Protein AF-A0A378SZ17-F1 (afdb_monomer_lite)

pLDDT: mean 74.8, std 14.68, range [32.75, 95.0]

Secondary structure (DSSP, 8-state):
---EEEEE---TTTTT-SPPPSS-GGGEEE-TTS-EEETT-SSGGGS-HHHHHHHHT-SS-GGGSS---TT-----EE---TT-TT-----HHHHHHHHTSS-HHHHHHHHSPPEEEETTEEEEE-HHHHHHHHHHHHHHHHH--S---HHHHHHHHHHHHHHHHHHHHTPPEEEEE-----S---

Structure (mmCIF, N/CA/C/O backbone):
data_AF-A0A378SZ17-F1
#
_entry.id   AF-A0A378SZ17-F1
#
loop_
_atom_site.group_PDB
_atom_site.id
_atom_site.type_symbol
_atom_site.label_atom_id
_atom_site.label_alt_id
_atom_site.label_comp_id
_atom_site.label_asym_id
_atom_site.label_entity_id
_atom_site.label_seq_id
_atom_site.pdbx_PDB_ins_code
_atom_site.Cartn_x
_a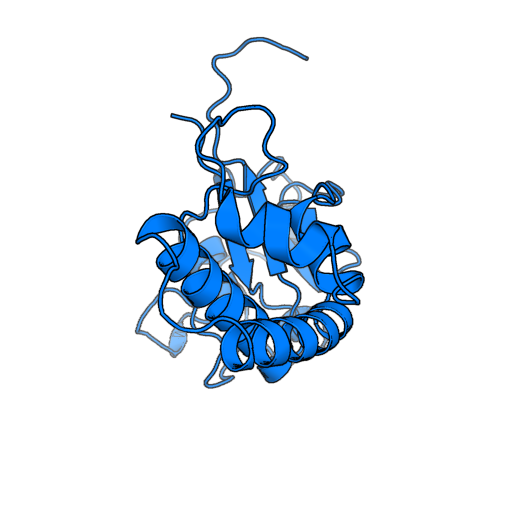tom_site.Cartn_y
_atom_site.Cartn_z
_atom_site.occupancy
_atom_site.B_iso_or_equiv
_atom_site.auth_seq_id
_atom_site.auth_comp_id
_atom_site.auth_asym_id
_atom_site.auth_atom_id
_atom_site.pdbx_PDB_model_num
ATOM 1 N N . MET A 1 1 ? 9.775 18.894 4.883 1.00 35.97 1 MET A N 1
ATOM 2 C CA . MET A 1 1 ? 8.877 18.149 5.789 1.00 35.97 1 MET A CA 1
ATOM 3 C C . MET A 1 1 ? 9.045 16.691 5.442 1.00 35.97 1 MET A C 1
ATOM 5 O O . MET A 1 1 ? 9.193 16.397 4.265 1.00 35.97 1 MET A O 1
ATOM 9 N N . SER A 1 2 ? 9.128 15.817 6.436 1.00 46.28 2 SER A N 1
ATOM 10 C CA . SER A 1 2 ? 9.291 14.396 6.169 1.00 46.28 2 SER A CA 1
ATOM 11 C C . SER A 1 2 ? 7.938 13.737 5.995 1.00 46.28 2 SER A C 1
ATOM 13 O O . SER A 1 2 ? 7.130 13.745 6.922 1.00 46.28 2 SER A O 1
ATOM 15 N N . GLU A 1 3 ? 7.689 13.208 4.806 1.00 58.09 3 GLU A N 1
ATOM 16 C CA . GLU A 1 3 ? 6.395 12.647 4.429 1.00 58.09 3 GLU A CA 1
ATOM 17 C C . GLU A 1 3 ? 6.536 11.137 4.269 1.00 58.09 3 GLU A C 1
ATOM 19 O O . GLU A 1 3 ? 7.526 10.652 3.725 1.00 58.09 3 GLU A O 1
ATOM 24 N N . TRP A 1 4 ? 5.582 10.392 4.820 1.00 60.44 4 TRP A N 1
ATOM 25 C CA . TRP A 1 4 ? 5.459 8.967 4.561 1.00 60.44 4 TRP A CA 1
ATOM 26 C C . TRP A 1 4 ? 4.375 8.772 3.507 1.00 60.44 4 TRP A C 1
ATOM 28 O O . TRP A 1 4 ? 3.265 9.281 3.657 1.00 60.44 4 TRP A O 1
ATOM 38 N N . GLU A 1 5 ? 4.711 8.052 2.446 1.00 71.81 5 GLU A N 1
ATOM 39 C CA . GLU A 1 5 ? 3.794 7.703 1.366 1.00 71.81 5 GLU A CA 1
ATOM 40 C C . GLU A 1 5 ? 3.545 6.202 1.399 1.00 71.81 5 GLU A C 1
ATOM 42 O O . GLU A 1 5 ? 4.486 5.402 1.350 1.00 71.81 5 GLU A O 1
ATOM 47 N N . ALA A 1 6 ? 2.271 5.821 1.469 1.00 79.25 6 ALA A N 1
ATOM 48 C CA . ALA A 1 6 ? 1.847 4.435 1.379 1.00 79.25 6 ALA A CA 1
ATOM 49 C C . ALA A 1 6 ? 1.092 4.218 0.068 1.00 79.25 6 ALA A C 1
ATOM 51 O O . ALA A 1 6 ? 0.109 4.898 -0.205 1.00 79.25 6 ALA A O 1
ATOM 52 N N . PHE A 1 7 ? 1.528 3.245 -0.730 1.00 80.38 7 PHE A N 1
ATOM 53 C CA . PHE A 1 7 ? 0.963 2.992 -2.053 1.00 80.38 7 PHE A CA 1
ATOM 54 C C . PHE A 1 7 ? 0.998 1.512 -2.431 1.00 80.38 7 PHE A C 1
ATOM 56 O O . PHE A 1 7 ? 1.798 0.730 -1.923 1.00 80.38 7 PHE A O 1
ATOM 63 N N . VAL A 1 8 ? 0.142 1.103 -3.369 1.00 82.38 8 VAL A N 1
ATOM 64 C CA . VAL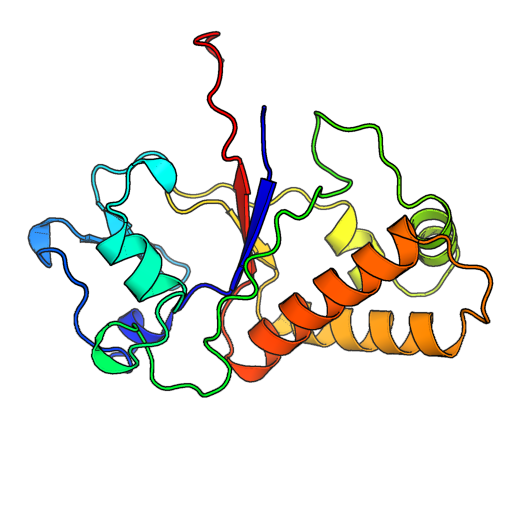 A 1 8 ? 0.157 -0.256 -3.935 1.00 82.38 8 VAL A CA 1
ATOM 65 C C . VAL A 1 8 ? 1.091 -0.292 -5.142 1.00 82.38 8 VAL A C 1
ATOM 67 O O . VAL A 1 8 ? 0.917 0.476 -6.085 1.00 82.38 8 VAL A O 1
ATOM 70 N N . CYS A 1 9 ? 2.076 -1.194 -5.138 1.00 79.94 9 CYS A N 1
ATOM 71 C CA . CYS A 1 9 ? 3.098 -1.251 -6.187 1.00 79.94 9 CYS A CA 1
ATOM 72 C C . CYS A 1 9 ? 2.927 -2.458 -7.116 1.00 79.94 9 CYS A C 1
ATOM 74 O O . CYS A 1 9 ? 2.792 -3.591 -6.657 1.00 79.94 9 CYS A O 1
ATOM 76 N N . CYS A 1 10 ? 2.992 -2.245 -8.433 1.00 78.44 10 CYS A N 1
ATOM 77 C CA . CYS A 1 10 ? 2.910 -3.335 -9.402 1.00 78.44 10 CYS A CA 1
ATOM 78 C C . CYS A 1 10 ? 4.040 -4.363 -9.256 1.00 78.44 10 CYS A C 1
ATOM 80 O O . CYS A 1 10 ? 5.215 -4.023 -9.390 1.00 78.44 10 CYS A O 1
ATOM 82 N N . THR A 1 11 ? 3.676 -5.642 -9.145 1.00 80.06 11 THR A N 1
ATOM 83 C CA . THR A 1 11 ? 4.624 -6.773 -9.204 1.00 80.06 11 THR A CA 1
ATOM 84 C C . THR A 1 11 ? 4.475 -7.632 -10.465 1.00 80.06 11 THR A C 1
ATOM 86 O O . THR A 1 11 ? 5.266 -8.542 -10.713 1.00 80.06 11 THR A O 1
ATOM 89 N N . CYS A 1 12 ? 3.507 -7.313 -11.333 1.00 79.56 12 CYS A N 1
ATOM 90 C CA . CYS A 1 12 ? 3.160 -8.107 -12.516 1.00 79.56 12 CYS A CA 1
ATOM 91 C C . CYS A 1 12 ? 4.279 -8.203 -13.573 1.00 79.56 12 CYS A C 1
ATOM 93 O O . CYS A 1 12 ? 4.231 -9.095 -14.421 1.00 79.56 12 CYS A O 1
ATOM 95 N N . TYR A 1 13 ? 5.279 -7.313 -13.548 1.00 82.56 13 TYR A N 1
ATOM 96 C CA . TYR A 1 13 ? 6.406 -7.353 -14.489 1.00 82.56 13 TYR A CA 1
ATOM 97 C C . TYR A 1 13 ? 7.291 -8.580 -14.292 1.00 82.56 13 TYR A C 1
ATOM 99 O O . TYR A 1 13 ? 7.692 -9.196 -15.278 1.00 82.56 13 TYR A O 1
ATOM 107 N N . ARG A 1 14 ? 7.508 -8.997 -13.037 1.00 82.06 14 ARG A N 1
ATOM 108 C CA . ARG A 1 14 ? 8.208 -10.249 -12.711 1.00 82.06 14 ARG A CA 1
ATOM 109 C C . ARG A 1 14 ? 7.575 -11.447 -13.421 1.00 82.06 14 ARG A C 1
ATOM 111 O O . ARG A 1 14 ? 8.283 -12.326 -13.898 1.00 82.06 14 ARG A O 1
ATOM 118 N N . ASP A 1 15 ? 6.250 -11.441 -13.520 1.00 80.25 15 ASP A N 1
ATOM 119 C CA . ASP A 1 15 ? 5.466 -12.552 -14.053 1.00 80.25 15 ASP A CA 1
ATOM 120 C C . ASP A 1 15 ? 5.160 -12.390 -15.559 1.00 80.25 15 ASP A C 1
ATOM 122 O O . ASP A 1 15 ? 4.360 -13.144 -16.114 1.00 80.25 15 ASP A O 1
ATOM 126 N N . GLY A 1 16 ? 5.760 -11.394 -16.231 1.00 79.75 16 GLY A N 1
ATOM 127 C CA . GLY A 1 16 ? 5.559 -11.124 -17.661 1.00 79.75 16 GLY A CA 1
ATOM 128 C C . GLY A 1 16 ? 4.164 -10.595 -18.019 1.00 79.75 16 GLY A C 1
ATOM 129 O O . GLY A 1 16 ? 3.749 -10.674 -19.172 1.00 79.75 16 GLY A O 1
ATOM 130 N N . ARG A 1 17 ? 3.422 -10.075 -17.034 1.00 78.25 17 ARG A N 1
ATOM 131 C CA . ARG A 1 17 ? 2.034 -9.589 -17.174 1.00 78.25 17 ARG A CA 1
ATOM 132 C C . ARG A 1 17 ? 1.923 -8.064 -17.196 1.00 78.25 17 ARG A C 1
ATOM 134 O O . ARG A 1 17 ? 0.820 -7.524 -17.123 1.00 78.25 17 ARG A O 1
ATOM 141 N N . ALA A 1 18 ? 3.059 -7.377 -17.245 1.00 80.50 18 ALA A N 1
ATOM 142 C CA . ALA A 1 18 ? 3.141 -5.928 -17.308 1.00 80.50 18 ALA A CA 1
ATOM 143 C C . ALA A 1 18 ? 3.691 -5.452 -18.658 1.00 80.50 18 ALA A C 1
ATOM 145 O O . ALA A 1 18 ? 4.374 -6.196 -19.364 1.00 80.50 18 ALA A O 1
ATOM 146 N N . THR A 1 19 ? 3.420 -4.195 -18.995 1.00 83.00 19 THR A N 1
ATOM 147 C CA . THR A 1 19 ? 4.084 -3.484 -20.090 1.00 83.00 19 THR A CA 1
ATOM 148 C C . THR A 1 19 ? 5.575 -3.302 -19.788 1.00 83.00 19 THR A C 1
ATOM 150 O O . THR A 1 19 ? 6.044 -3.541 -18.674 1.00 83.00 19 THR A O 1
ATOM 153 N N . LYS A 1 20 ? 6.355 -2.891 -20.789 1.00 87.19 20 LYS A N 1
ATOM 154 C CA . LYS A 1 20 ? 7.783 -2.626 -20.596 1.00 87.19 20 LYS A CA 1
ATOM 155 C C . LYS A 1 20 ? 7.980 -1.332 -19.777 1.00 87.19 20 LYS A C 1
ATOM 157 O O . LYS A 1 20 ? 7.341 -0.337 -20.112 1.00 87.19 20 LYS A O 1
ATOM 162 N N . PRO A 1 21 ? 8.881 -1.312 -18.776 1.00 88.06 21 PRO A N 1
ATOM 163 C CA . PRO A 1 21 ? 9.250 -0.094 -18.061 1.00 88.06 21 PRO A CA 1
ATOM 164 C C . PRO A 1 21 ? 9.857 0.972 -18.992 1.00 88.06 21 PRO A C 1
ATOM 166 O O . PRO A 1 21 ? 10.455 0.619 -20.014 1.00 88.06 21 PRO A O 1
ATOM 169 N N . PRO A 1 22 ? 9.791 2.264 -18.619 1.00 87.75 22 PRO A N 1
ATOM 170 C CA . PRO A 1 22 ? 10.341 3.366 -19.416 1.00 87.75 22 PRO A CA 1
ATOM 171 C C . PRO A 1 22 ? 11.878 3.468 -19.373 1.00 87.75 22 PRO A C 1
ATOM 173 O O . PRO A 1 22 ? 12.458 4.282 -20.086 1.00 87.75 22 PRO A O 1
ATOM 176 N N . CYS A 1 23 ? 12.551 2.642 -18.567 1.00 88.62 23 CYS A N 1
ATOM 177 C CA . CYS A 1 23 ? 14.012 2.598 -18.454 1.00 88.62 23 CYS A CA 1
ATOM 178 C C . CYS A 1 23 ? 14.610 1.375 -19.167 1.00 88.62 23 CYS A C 1
ATOM 180 O O . CYS A 1 23 ? 13.915 0.397 -19.464 1.00 88.62 23 CYS A O 1
ATOM 182 N N . SER A 1 24 ? 15.921 1.404 -19.427 1.00 88.88 24 SER A N 1
ATOM 183 C CA . SER A 1 24 ? 16.602 0.270 -20.056 1.00 88.88 24 SER A CA 1
ATOM 184 C C . SER A 1 24 ? 16.636 -0.944 -19.114 1.00 88.88 24 SER A C 1
ATOM 186 O O . SER A 1 24 ? 16.929 -0.775 -17.929 1.00 88.88 24 SER A O 1
ATOM 188 N N . PRO A 1 25 ? 16.412 -2.184 -19.599 1.00 87.56 25 PRO A N 1
ATOM 189 C CA . PRO A 1 25 ? 16.534 -3.393 -18.778 1.00 87.56 25 PRO A CA 1
ATOM 190 C C . PRO A 1 25 ? 17.873 -3.514 -18.035 1.00 87.56 25 PRO A C 1
ATOM 192 O O . PRO A 1 25 ? 17.909 -4.027 -16.919 1.00 87.56 25 PRO A O 1
ATOM 195 N N . ASP A 1 26 ? 18.963 -2.998 -18.611 1.00 91.19 26 ASP A N 1
ATOM 196 C CA . ASP A 1 26 ? 20.294 -3.038 -17.993 1.00 91.19 26 ASP A CA 1
ATOM 197 C C . ASP A 1 26 ? 20.415 -2.140 -16.753 1.00 91.19 26 ASP A C 1
ATOM 199 O O . ASP A 1 26 ? 21.271 -2.381 -15.899 1.00 91.19 26 ASP A O 1
ATOM 203 N N . GLU A 1 27 ? 19.539 -1.146 -16.617 1.00 89.88 27 GLU A N 1
ATOM 204 C CA . GLU A 1 27 ? 19.490 -0.217 -15.485 1.00 89.88 27 GLU A CA 1
ATOM 205 C C . GLU A 1 27 ? 18.567 -0.708 -14.368 1.00 89.88 27 GLU A C 1
ATOM 207 O O . GLU A 1 27 ? 18.634 -0.196 -13.252 1.00 89.88 27 GLU A O 1
ATOM 212 N N . LEU A 1 28 ? 17.718 -1.698 -14.654 1.00 88.94 28 LEU A N 1
ATOM 213 C CA . LEU A 1 28 ? 16.641 -2.132 -13.774 1.00 88.94 28 LEU A CA 1
ATOM 214 C C . LEU A 1 28 ? 17.011 -3.384 -12.986 1.00 88.94 28 LEU A C 1
ATOM 216 O O . LEU A 1 28 ? 17.695 -4.285 -13.470 1.00 88.94 28 LEU A O 1
ATOM 220 N N . MET A 1 29 ? 16.499 -3.465 -11.768 1.00 87.19 29 MET A N 1
ATOM 221 C CA . MET A 1 29 ? 16.445 -4.696 -10.996 1.00 87.19 29 MET A CA 1
ATOM 222 C C . MET A 1 29 ? 15.019 -4.964 -10.537 1.00 87.19 29 MET A C 1
ATOM 224 O O . MET A 1 29 ? 14.217 -4.045 -10.380 1.00 87.19 29 MET A O 1
ATOM 228 N N . ILE A 1 30 ? 14.728 -6.242 -10.322 1.00 85.00 30 ILE A N 1
ATOM 229 C CA . ILE A 1 30 ? 13.510 -6.702 -9.668 1.00 85.00 30 ILE A CA 1
ATOM 230 C C . ILE A 1 30 ? 13.945 -7.210 -8.300 1.00 85.00 30 ILE A C 1
ATOM 232 O O . ILE A 1 30 ? 14.799 -8.097 -8.223 1.00 85.00 30 ILE A O 1
ATOM 236 N N . ASN A 1 31 ? 13.420 -6.627 -7.226 1.00 77.44 31 ASN A N 1
ATOM 237 C CA . ASN A 1 31 ? 13.704 -7.143 -5.891 1.00 77.44 31 ASN A CA 1
ATOM 238 C C . ASN A 1 31 ? 12.959 -8.472 -5.654 1.00 77.44 31 ASN A C 1
ATOM 240 O O . ASN A 1 31 ? 12.135 -8.895 -6.467 1.00 77.44 31 ASN A O 1
ATOM 244 N N . HIS A 1 32 ? 13.234 -9.159 -4.546 1.00 75.50 32 HIS A N 1
ATOM 245 C CA . HIS A 1 32 ? 12.606 -10.463 -4.293 1.00 75.50 32 HIS A CA 1
ATOM 246 C C . HIS A 1 32 ? 11.069 -10.372 -4.134 1.00 75.50 32 HIS A C 1
ATOM 248 O O . HIS A 1 32 ? 10.361 -11.348 -4.378 1.00 75.50 32 HIS A O 1
ATOM 254 N N . HIS A 1 33 ? 10.551 -9.175 -3.842 1.00 73.62 33 HIS A N 1
ATOM 255 C CA . HIS A 1 33 ? 9.124 -8.855 -3.796 1.00 73.62 33 HIS A CA 1
ATOM 256 C C . HIS A 1 33 ? 8.478 -8.624 -5.172 1.00 73.62 33 HIS A C 1
ATOM 258 O O . HIS A 1 33 ? 7.259 -8.513 -5.270 1.00 73.62 33 HIS A O 1
ATOM 264 N N . GLY A 1 34 ? 9.256 -8.591 -6.257 1.00 79.12 34 GLY A N 1
ATOM 265 C CA . GLY A 1 34 ? 8.748 -8.356 -7.613 1.00 79.12 34 GLY A CA 1
ATOM 266 C C . GLY A 1 34 ? 8.657 -6.880 -8.011 1.00 79.12 34 GLY A C 1
ATOM 267 O O . GLY A 1 34 ? 8.149 -6.580 -9.091 1.00 79.12 34 GLY A O 1
ATOM 268 N N . ILE A 1 35 ? 9.156 -5.967 -7.175 1.00 81.25 35 ILE A N 1
ATOM 269 C CA . ILE A 1 35 ? 9.156 -4.525 -7.435 1.00 81.25 35 ILE A CA 1
ATOM 270 C C . ILE A 1 35 ? 10.317 -4.184 -8.362 1.00 81.25 35 ILE A C 1
ATOM 272 O O . ILE A 1 35 ? 11.467 -4.545 -8.103 1.00 81.25 35 ILE A O 1
ATOM 276 N N . VAL A 1 36 ? 10.013 -3.450 -9.427 1.00 84.06 36 VAL A N 1
ATOM 277 C CA . VAL A 1 36 ? 11.014 -2.915 -10.352 1.00 84.06 36 VAL A CA 1
ATOM 278 C C . VAL A 1 36 ? 11.601 -1.625 -9.775 1.00 84.06 36 VAL A C 1
ATOM 280 O O . VAL A 1 36 ? 10.861 -0.770 -9.308 1.00 84.06 36 VAL A O 1
ATOM 283 N N . THR A 1 37 ? 12.915 -1.439 -9.809 1.00 83.56 37 THR A N 1
ATOM 284 C CA . THR A 1 37 ? 13.593 -0.178 -9.437 1.00 83.56 37 THR A CA 1
ATOM 285 C C . THR A 1 37 ? 14.909 -0.059 -10.202 1.00 83.56 37 THR A C 1
ATOM 287 O O . THR A 1 37 ? 15.333 -1.021 -10.853 1.00 83.56 37 THR A O 1
ATOM 290 N N . LEU A 1 38 ? 15.566 1.102 -10.172 1.00 85.69 38 LEU A N 1
ATOM 291 C CA . LEU A 1 38 ? 16.903 1.225 -10.742 1.00 85.69 38 LEU A CA 1
ATOM 292 C C . LEU A 1 38 ? 17.938 0.529 -9.852 1.00 85.69 38 LEU A C 1
ATOM 294 O O . LEU A 1 38 ? 17.968 0.728 -8.642 1.00 85.69 38 LEU A O 1
ATOM 298 N N . LYS A 1 39 ? 18.889 -0.186 -10.462 1.00 86.44 39 LYS A N 1
ATOM 299 C CA . LYS A 1 39 ? 20.041 -0.802 -9.770 1.00 86.44 39 LYS A CA 1
ATOM 300 C C . LYS A 1 39 ? 20.851 0.196 -8.940 1.00 86.44 39 LYS A C 1
ATOM 302 O O . LYS A 1 39 ? 21.484 -0.181 -7.962 1.00 86.44 39 LYS A O 1
ATOM 307 N N . ARG A 1 40 ? 20.886 1.457 -9.382 1.00 82.38 40 ARG A N 1
ATOM 308 C CA . ARG A 1 40 ? 21.631 2.549 -8.736 1.00 82.38 40 ARG A CA 1
ATOM 309 C C . ARG A 1 40 ? 20.826 3.305 -7.682 1.00 82.38 40 ARG A C 1
ATOM 311 O O . ARG A 1 40 ? 21.406 4.139 -6.993 1.00 82.38 40 ARG A O 1
ATOM 318 N N . SER A 1 41 ? 19.516 3.083 -7.631 1.00 77.50 41 SER A N 1
ATOM 319 C CA . SER A 1 41 ? 18.642 3.800 -6.716 1.00 77.50 41 SER A CA 1
ATOM 320 C C . SER A 1 41 ? 18.944 3.384 -5.282 1.00 77.50 41 SER A C 1
ATOM 322 O O . SER A 1 41 ? 19.223 2.216 -5.010 1.00 77.50 41 SER A O 1
ATOM 324 N N . LYS A 1 42 ? 18.922 4.356 -4.372 1.00 70.31 42 LYS A N 1
ATOM 325 C CA . LYS A 1 42 ? 19.018 4.158 -2.920 1.00 70.31 42 LYS A CA 1
ATOM 326 C C . LYS A 1 42 ? 17.722 4.522 -2.193 1.00 70.31 42 LYS A C 1
ATOM 328 O O . LYS A 1 42 ? 17.569 4.140 -1.040 1.00 70.31 42 LYS A O 1
ATOM 333 N N . ASN A 1 43 ? 16.809 5.231 -2.857 1.00 67.38 43 ASN A N 1
ATOM 334 C CA . ASN A 1 43 ? 15.453 5.535 -2.399 1.00 67.38 43 ASN A CA 1
ATOM 335 C C . ASN A 1 43 ? 14.540 5.798 -3.627 1.00 67.38 43 ASN A C 1
ATOM 337 O O . ASN A 1 43 ? 15.057 6.148 -4.688 1.00 67.38 43 ASN A O 1
ATOM 341 N N . PRO A 1 44 ? 13.204 5.683 -3.532 1.00 62.97 44 PRO A N 1
ATOM 342 C CA . PRO A 1 44 ? 12.280 5.830 -4.654 1.00 62.97 44 PRO A CA 1
ATOM 343 C C . PRO A 1 44 ? 12.306 7.234 -5.244 1.00 62.97 44 PRO A C 1
ATOM 345 O O . PRO A 1 44 ? 12.092 7.366 -6.441 1.00 62.97 44 PRO A O 1
ATOM 348 N N . GLY A 1 45 ? 12.644 8.255 -4.448 1.00 65.50 45 GLY A N 1
ATOM 349 C CA . GLY A 1 45 ? 12.825 9.629 -4.924 1.00 65.50 45 GLY A CA 1
ATOM 350 C C . GLY A 1 45 ? 14.010 9.810 -5.883 1.00 65.50 45 GLY A C 1
ATOM 351 O O . GLY A 1 45 ? 14.128 10.848 -6.525 1.00 65.50 45 GLY A O 1
ATOM 352 N N . GLN A 1 46 ? 14.894 8.814 -6.011 1.00 74.44 46 GLN A N 1
ATOM 353 C CA . GLN A 1 46 ? 15.944 8.779 -7.037 1.00 74.44 46 GLN A CA 1
ATOM 354 C C . GLN A 1 46 ? 15.503 8.084 -8.331 1.00 74.44 46 GLN A C 1
ATOM 356 O O . GLN A 1 46 ? 16.232 8.134 -9.330 1.00 74.44 46 GLN A O 1
ATOM 361 N N . ASP A 1 47 ? 14.357 7.401 -8.322 1.00 77.81 47 ASP A N 1
ATOM 362 C CA . ASP A 1 47 ? 13.803 6.814 -9.532 1.00 77.81 47 ASP A CA 1
ATOM 363 C C . ASP A 1 47 ? 13.129 7.920 -10.370 1.00 77.81 47 ASP A C 1
ATOM 365 O O . ASP A 1 47 ? 12.455 8.781 -9.814 1.00 77.81 47 ASP A O 1
ATOM 369 N N . PRO A 1 48 ? 13.289 7.926 -11.707 1.00 82.50 48 PRO A N 1
ATOM 370 C CA . PRO A 1 48 ? 12.649 8.916 -12.566 1.00 82.50 48 PRO A CA 1
ATOM 371 C C . PRO A 1 48 ? 11.125 8.888 -12.438 1.00 82.50 48 PRO A C 1
ATOM 373 O O . PRO A 1 48 ? 10.543 7.802 -12.377 1.00 82.50 48 PRO A O 1
ATOM 376 N N . ASP A 1 49 ? 10.482 10.053 -12.537 1.00 80.31 49 ASP A N 1
ATOM 377 C CA . ASP A 1 49 ? 9.020 10.196 -12.476 1.00 80.31 49 ASP A CA 1
ATOM 378 C C . ASP A 1 49 ? 8.291 9.240 -13.423 1.00 80.31 49 ASP A C 1
ATOM 380 O O . ASP A 1 49 ? 7.262 8.676 -13.074 1.00 80.31 49 ASP A O 1
ATOM 384 N N . ASP A 1 50 ? 8.811 9.004 -14.629 1.00 82.31 50 ASP A N 1
ATOM 385 C CA . ASP A 1 50 ? 8.194 8.055 -15.560 1.00 82.31 50 ASP A CA 1
ATOM 386 C C . ASP A 1 50 ? 8.237 6.613 -15.029 1.00 82.31 50 ASP A C 1
ATOM 388 O O . ASP A 1 50 ? 7.260 5.878 -15.176 1.00 82.31 50 ASP A O 1
ATOM 392 N N . LEU A 1 51 ? 9.336 6.196 -14.386 1.00 83.12 51 LEU A N 1
ATOM 393 C CA . LEU A 1 51 ? 9.442 4.870 -13.767 1.00 83.12 51 LEU A CA 1
ATOM 394 C C . LEU A 1 51 ? 8.545 4.765 -12.533 1.00 83.12 51 LEU A C 1
ATOM 396 O O . LEU A 1 51 ? 7.922 3.723 -12.331 1.00 83.12 51 LEU A O 1
ATOM 400 N N . TRP A 1 52 ? 8.466 5.824 -11.724 1.00 79.25 52 TRP A N 1
ATOM 401 C CA . TRP A 1 52 ? 7.486 5.933 -10.647 1.00 79.25 52 TRP A CA 1
ATOM 402 C C . TRP A 1 52 ? 6.073 5.741 -11.201 1.00 79.25 52 TRP A C 1
ATOM 404 O O . TRP A 1 52 ? 5.468 4.702 -10.945 1.00 79.25 52 TRP A O 1
ATOM 414 N N . ASN A 1 53 ? 5.621 6.646 -12.069 1.00 78.88 53 ASN A N 1
ATOM 415 C CA . ASN A 1 53 ? 4.293 6.653 -12.682 1.00 78.88 53 ASN A CA 1
ATOM 416 C C . ASN A 1 53 ? 3.930 5.319 -13.341 1.00 78.88 53 ASN A C 1
ATOM 418 O O . ASN A 1 53 ? 2.794 4.858 -13.222 1.00 78.88 53 ASN A O 1
ATOM 422 N N . TRP A 1 54 ? 4.892 4.666 -14.000 1.00 82.00 54 TRP A N 1
ATOM 423 C CA . TRP A 1 54 ? 4.704 3.335 -14.568 1.00 82.00 54 TRP A CA 1
ATOM 424 C C . TRP A 1 54 ? 4.406 2.283 -13.485 1.00 82.00 54 TRP A C 1
ATOM 426 O O . TRP A 1 54 ? 3.458 1.512 -13.642 1.00 82.00 54 TRP A O 1
ATOM 436 N N . ARG A 1 55 ? 5.153 2.261 -12.368 1.00 79.69 55 ARG A N 1
ATOM 437 C CA . ARG A 1 55 ? 4.959 1.301 -11.258 1.00 79.69 55 ARG A CA 1
ATOM 438 C C . ARG A 1 55 ? 3.652 1.502 -10.511 1.00 79.69 55 ARG A C 1
ATOM 440 O O . ARG A 1 55 ? 3.008 0.508 -10.170 1.00 79.69 55 ARG A O 1
ATOM 447 N N . VAL A 1 56 ? 3.316 2.758 -10.225 1.00 72.31 56 VAL A N 1
ATOM 448 C CA . VAL A 1 56 ? 2.176 3.111 -9.374 1.00 72.31 56 VAL A CA 1
ATOM 449 C C . VAL A 1 56 ? 0.877 3.292 -10.159 1.00 72.31 56 VAL A C 1
ATOM 451 O O . VAL A 1 56 ? -0.198 3.071 -9.618 1.00 72.31 56 VAL A O 1
ATOM 454 N N . GLY A 1 57 ? 0.947 3.584 -11.460 1.00 69.94 57 GLY A N 1
ATOM 455 C CA . GLY A 1 57 ? -0.240 3.758 -12.299 1.00 69.94 57 GLY A CA 1
ATOM 456 C C . GLY A 1 57 ? -0.909 5.130 -12.160 1.00 69.94 57 GLY A C 1
ATOM 457 O O . GLY A 1 57 ? -2.109 5.233 -12.401 1.00 69.94 57 GLY A O 1
ATOM 458 N N . ASP A 1 58 ? -0.137 6.159 -11.795 1.00 63.59 58 ASP A N 1
ATOM 459 C CA . ASP A 1 58 ? -0.600 7.522 -11.466 1.00 63.59 58 ASP A CA 1
ATOM 460 C C . ASP A 1 58 ? -1.081 8.352 -12.676 1.00 63.59 58 ASP A C 1
ATOM 462 O O . ASP A 1 58 ? -1.765 9.360 -12.548 1.00 63.59 58 ASP A O 1
ATOM 466 N N . ARG A 1 59 ? -0.782 7.929 -13.910 1.00 56.88 59 ARG A N 1
ATOM 467 C CA . ARG A 1 59 ? -1.253 8.649 -15.107 1.00 56.88 59 ARG A CA 1
ATOM 468 C C . ARG A 1 59 ? -2.612 8.140 -15.561 1.00 56.88 59 ARG A C 1
ATOM 470 O O . ARG A 1 59 ? -2.780 6.937 -15.745 1.00 56.88 59 ARG A O 1
ATOM 477 N N . ASP A 1 60 ? -3.553 9.040 -15.855 1.00 55.88 60 ASP A N 1
ATOM 478 C CA . ASP A 1 60 ? -4.822 8.729 -16.549 1.00 55.88 60 ASP A CA 1
ATOM 479 C C . ASP A 1 60 ? -4.612 8.029 -17.905 1.00 55.88 60 ASP A C 1
ATOM 481 O O . ASP A 1 60 ? -5.501 7.345 -18.413 1.00 55.88 60 ASP A O 1
ATOM 485 N N . ASP A 1 61 ? -3.410 8.141 -18.472 1.00 58.16 61 ASP A N 1
ATOM 486 C CA . ASP A 1 61 ? -2.998 7.391 -19.649 1.00 58.16 61 ASP A CA 1
ATOM 487 C C . ASP A 1 61 ? -2.667 5.925 -19.309 1.00 58.16 61 ASP A C 1
ATOM 489 O O . ASP A 1 61 ? -1.594 5.591 -18.794 1.00 58.16 61 ASP A O 1
ATOM 493 N N . LEU A 1 62 ? -3.594 5.028 -19.655 1.00 54.31 62 LEU A N 1
ATOM 494 C CA . LEU A 1 62 ? -3.434 3.575 -19.543 1.00 54.31 62 LEU A CA 1
ATOM 495 C C . LEU A 1 62 ? -2.219 3.037 -20.324 1.00 54.31 62 LEU A C 1
ATOM 497 O O . LEU A 1 62 ? -1.710 1.974 -19.965 1.00 54.31 62 LEU A O 1
ATOM 501 N N . ALA A 1 63 ? -1.735 3.739 -21.359 1.00 54.84 63 ALA A N 1
ATOM 502 C CA . ALA A 1 63 ? -0.599 3.292 -22.168 1.00 54.84 63 ALA A CA 1
ATOM 503 C C . ALA A 1 63 ? 0.743 3.363 -21.416 1.00 54.84 63 ALA A C 1
ATOM 505 O O . ALA A 1 63 ? 1.679 2.644 -21.768 1.00 54.84 63 A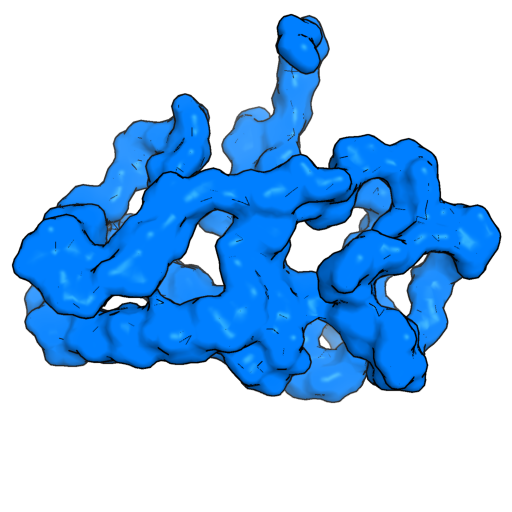LA A O 1
ATOM 506 N N . GLY A 1 64 ? 0.832 4.190 -20.368 1.00 62.25 64 GLY A N 1
ATOM 507 C CA . GLY A 1 64 ? 2.040 4.378 -19.560 1.00 62.25 64 GLY A CA 1
ATOM 508 C C . GLY A 1 64 ? 2.121 3.519 -18.295 1.00 62.25 64 GLY A C 1
ATOM 509 O O . GLY A 1 64 ? 3.125 3.592 -17.589 1.00 62.25 64 GLY A O 1
ATOM 510 N N . ARG A 1 65 ? 1.093 2.721 -17.973 1.00 71.38 65 ARG A N 1
ATOM 511 C CA . ARG A 1 65 ? 1.025 1.956 -16.713 1.00 71.38 65 ARG A CA 1
ATOM 512 C C . ARG A 1 65 ? 1.670 0.582 -16.841 1.00 71.38 65 ARG A C 1
ATOM 514 O O . ARG A 1 65 ? 1.588 -0.058 -17.890 1.00 71.38 65 ARG A O 1
ATOM 521 N N . ALA A 1 66 ? 2.223 0.076 -15.739 1.00 71.75 66 ALA A N 1
ATOM 522 C CA . ALA A 1 66 ? 2.767 -1.274 -15.682 1.00 71.75 66 ALA A CA 1
ATOM 523 C C . ALA A 1 66 ? 1.711 -2.330 -16.000 1.00 71.75 66 ALA A C 1
ATOM 525 O O . ALA A 1 66 ? 1.993 -3.256 -16.746 1.00 71.75 66 ALA A O 1
ATOM 526 N N . CYS A 1 67 ? 0.488 -2.221 -15.485 1.00 73.38 67 CYS A N 1
ATOM 527 C CA . CYS A 1 67 ? -0.520 -3.256 -15.689 1.00 73.38 67 CYS A CA 1
ATOM 528 C C . CYS A 1 67 ? -1.908 -2.675 -15.968 1.00 73.38 67 CYS A C 1
ATOM 530 O O . CYS A 1 67 ? -2.260 -1.614 -15.462 1.00 73.38 67 CYS A O 1
ATOM 532 N N . ALA A 1 68 ? -2.706 -3.420 -16.737 1.00 66.31 68 ALA A N 1
ATOM 533 C CA . ALA A 1 68 ? -4.077 -3.083 -17.111 1.00 66.31 68 ALA A CA 1
ATOM 534 C C . ALA A 1 68 ? -5.125 -3.459 -16.045 1.00 66.31 68 ALA A C 1
ATOM 536 O O . ALA A 1 68 ? -6.322 -3.409 -16.330 1.00 66.31 68 ALA A O 1
ATOM 537 N N . HIS A 1 69 ? -4.720 -3.880 -14.837 1.00 67.19 69 HIS A N 1
ATOM 538 C CA . HIS A 1 69 ? -5.695 -4.167 -13.785 1.00 67.19 69 HIS A CA 1
ATOM 539 C C . HIS A 1 69 ? -6.528 -2.904 -13.500 1.00 67.19 69 HIS A C 1
ATOM 541 O O . HIS A 1 69 ? -5.949 -1.867 -13.181 1.00 67.19 69 HIS A O 1
ATOM 547 N N . PRO A 1 70 ? -7.871 -2.985 -13.509 1.00 62.78 70 PRO A N 1
ATOM 548 C CA . PRO A 1 70 ? -8.742 -1.833 -13.250 1.00 62.78 70 PRO A CA 1
ATOM 549 C C . PRO A 1 70 ? -8.597 -1.228 -11.849 1.00 62.78 70 PRO A C 1
ATOM 551 O O . PRO A 1 70 ? -9.215 -0.218 -11.560 1.00 62.78 70 PRO A O 1
ATOM 554 N N . TRP A 1 71 ? -7.834 -1.877 -10.965 1.00 61.25 71 TRP A N 1
ATOM 555 C CA . TRP A 1 71 ? -7.578 -1.463 -9.583 1.00 61.25 71 TRP A CA 1
ATOM 556 C C . TRP A 1 71 ? -6.104 -1.122 -9.337 1.00 61.25 71 TRP A C 1
ATOM 558 O O . TRP A 1 71 ? -5.728 -0.862 -8.204 1.00 61.25 71 TRP A O 1
ATOM 568 N N . MET A 1 72 ? -5.282 -1.080 -10.394 1.00 60.69 72 MET A N 1
ATOM 569 C CA . MET A 1 72 ? -3.937 -0.484 -10.385 1.00 60.69 72 MET A CA 1
ATOM 570 C C . MET A 1 72 ? -4.003 1.051 -10.428 1.00 60.69 72 MET A C 1
ATOM 572 O O . MET A 1 72 ? -3.167 1.709 -11.042 1.00 60.69 72 MET A O 1
ATOM 576 N N . HIS A 1 73 ? -5.047 1.629 -9.841 1.00 55.91 73 HIS A N 1
ATOM 577 C CA . HIS A 1 73 ? -5.021 3.039 -9.518 1.00 55.91 73 HIS A CA 1
ATOM 578 C C . HIS A 1 73 ? -4.215 3.137 -8.241 1.00 55.91 73 HIS A C 1
ATOM 580 O O . HIS A 1 73 ? -4.577 2.531 -7.228 1.00 55.91 73 HIS A O 1
ATOM 586 N N . LEU A 1 74 ? -3.106 3.859 -8.333 1.00 58.50 74 LEU A N 1
ATOM 587 C CA . LEU A 1 74 ? -2.421 4.378 -7.177 1.00 58.50 74 LEU A CA 1
ATOM 588 C C . LEU A 1 74 ? -3.476 4.949 -6.219 1.00 58.50 74 LEU A C 1
ATOM 590 O O . LEU A 1 74 ? -4.256 5.832 -6.573 1.00 58.50 74 LEU A O 1
ATOM 594 N N . VAL A 1 75 ? -3.545 4.393 -5.017 1.00 61.66 75 VAL A N 1
ATOM 595 C CA . VAL A 1 75 ? -4.079 5.142 -3.887 1.00 61.66 75 VAL A CA 1
ATOM 596 C C . VAL A 1 75 ? -2.866 5.906 -3.382 1.00 61.66 75 VAL A C 1
ATOM 598 O O . VAL A 1 75 ? -2.112 5.360 -2.583 1.00 61.66 75 VAL A O 1
ATOM 601 N N . ASP A 1 76 ? -2.611 7.071 -3.989 1.00 59.41 76 ASP A N 1
ATOM 602 C CA . ASP A 1 76 ? -1.551 7.982 -3.552 1.00 59.41 76 ASP A CA 1
ATOM 603 C C . ASP A 1 76 ? -2.167 8.753 -2.415 1.00 59.41 76 ASP A C 1
ATOM 605 O O . ASP A 1 76 ? -2.987 9.647 -2.624 1.00 59.41 76 ASP A O 1
ATOM 609 N N . GLU A 1 77 ? -1.905 8.308 -1.205 1.00 58.94 77 GLU A N 1
ATOM 610 C CA . GLU A 1 77 ? -2.364 9.043 -0.052 1.00 58.94 77 GLU A CA 1
ATOM 611 C C . GLU A 1 77 ? -1.138 9.270 0.806 1.00 58.94 77 GLU A C 1
ATOM 613 O O . GLU A 1 77 ? -0.521 8.326 1.313 1.00 58.94 77 GLU A O 1
ATOM 618 N N . ILE A 1 78 ? -0.786 10.550 0.935 1.00 54.06 78 ILE A N 1
ATOM 619 C CA . ILE A 1 78 ? 0.146 11.016 1.950 1.00 54.06 78 ILE A CA 1
ATOM 620 C C . ILE A 1 78 ? -0.496 10.637 3.277 1.00 54.06 78 ILE A C 1
ATOM 622 O O . ILE A 1 78 ? -1.453 11.257 3.746 1.00 54.06 78 ILE A O 1
ATOM 626 N N . PHE A 1 79 ? -0.011 9.539 3.833 1.00 56.25 79 PHE A N 1
ATOM 627 C CA . PHE A 1 79 ? -0.628 8.873 4.952 1.00 56.25 79 PHE A CA 1
ATOM 628 C C . PHE A 1 79 ? 0.370 8.894 6.105 1.00 56.25 79 PHE A C 1
ATOM 630 O O . PHE A 1 79 ? 1.398 8.214 6.088 1.00 56.25 79 PHE A O 1
ATOM 637 N N . TYR A 1 80 ? 0.079 9.706 7.121 1.00 58.78 80 TYR A N 1
ATOM 638 C CA . TYR A 1 80 ? 0.913 9.771 8.315 1.00 58.78 80 TYR A CA 1
ATOM 639 C C . TYR A 1 80 ? 0.714 8.500 9.142 1.00 58.78 80 TYR A C 1
ATOM 641 O O . TYR A 1 80 ? -0.257 8.334 9.874 1.00 58.78 80 TYR A O 1
ATOM 649 N N . TRP A 1 81 ? 1.651 7.572 8.982 1.00 58.81 81 TRP A N 1
ATOM 650 C CA . TRP A 1 81 ? 1.616 6.269 9.625 1.00 58.81 81 TRP A CA 1
ATOM 651 C C . TRP A 1 81 ? 1.910 6.364 11.140 1.00 58.81 81 TRP A C 1
ATOM 653 O O . TRP A 1 81 ? 2.924 6.963 11.504 1.00 58.81 81 TRP A O 1
ATOM 663 N N . PRO A 1 82 ? 1.091 5.758 12.030 1.00 53.44 82 PRO A N 1
ATOM 664 C CA . PRO A 1 82 ? 1.257 5.853 13.491 1.00 53.44 82 PRO A CA 1
ATOM 665 C C . PRO A 1 82 ? 2.581 5.325 14.043 1.00 53.44 82 PRO A C 1
ATOM 667 O O . PRO A 1 82 ? 3.035 5.783 15.086 1.00 53.44 82 PRO A O 1
ATOM 670 N N . GLY A 1 83 ? 3.235 4.384 13.357 1.00 51.56 83 GLY A N 1
ATOM 671 C CA . GLY A 1 83 ? 4.572 3.935 13.755 1.00 51.56 83 GLY A CA 1
ATOM 672 C C . GLY A 1 83 ? 5.722 4.793 13.206 1.00 51.56 83 GLY A C 1
ATOM 673 O O . GLY A 1 83 ? 6.889 4.445 13.397 1.00 51.56 83 GLY A O 1
ATOM 674 N N . SER A 1 84 ? 5.429 5.910 12.526 1.00 56.09 84 SER A N 1
ATOM 675 C CA . SER A 1 84 ? 6.438 6.895 12.135 1.00 56.09 84 SER A CA 1
ATOM 676 C C . SER A 1 84 ? 7.063 7.532 13.376 1.00 56.09 84 SER A C 1
ATOM 678 O O . SER A 1 84 ? 6.372 8.107 14.214 1.00 56.09 84 SER A O 1
ATOM 680 N N . PHE A 1 85 ? 8.396 7.528 13.450 1.00 46.75 85 PHE A N 1
ATOM 681 C CA . PHE A 1 85 ? 9.160 8.159 14.533 1.00 46.75 85 PHE A CA 1
ATOM 682 C C . PHE A 1 85 ? 8.927 9.679 14.673 1.00 46.75 85 PHE A C 1
ATOM 684 O O . PHE A 1 85 ? 9.316 10.256 15.687 1.00 46.75 85 PHE A O 1
ATOM 691 N N . SER A 1 86 ? 8.346 10.344 13.664 1.00 47.91 86 SER A N 1
ATOM 692 C CA . SER A 1 86 ? 8.320 11.808 13.552 1.00 47.91 86 SER A CA 1
ATOM 693 C C . SER A 1 86 ? 6.951 12.468 13.744 1.00 47.91 86 SER A C 1
ATOM 695 O O . SER A 1 86 ? 6.851 13.676 13.503 1.00 47.91 86 SER A O 1
ATOM 697 N N . HIS A 1 87 ? 5.890 11.751 14.145 1.00 46.34 87 HIS A N 1
ATOM 698 C CA . HIS A 1 87 ? 4.600 12.420 14.348 1.00 46.34 87 HIS A CA 1
ATOM 699 C C . HIS A 1 87 ? 3.761 12.003 15.553 1.00 46.34 87 HIS A C 1
ATOM 701 O O . HIS A 1 87 ? 3.738 10.859 15.985 1.00 46.34 87 HIS A O 1
ATOM 707 N N . SER A 1 88 ? 3.075 13.029 16.064 1.00 41.75 88 SER A N 1
ATOM 708 C CA . SER A 1 88 ? 2.245 13.109 17.266 1.00 41.75 88 SER A CA 1
ATOM 709 C C . SER A 1 88 ? 0.753 13.302 16.951 1.00 41.75 88 SER A C 1
ATOM 711 O O . SER A 1 88 ? -0.023 13.604 17.855 1.00 41.75 88 SER A O 1
ATOM 713 N N . ALA A 1 89 ? 0.349 13.191 15.679 1.00 50.25 89 ALA A N 1
ATOM 714 C CA . ALA A 1 89 ? -1.057 13.097 15.294 1.00 50.25 89 ALA A CA 1
ATOM 715 C C . ALA A 1 89 ? -1.490 11.638 15.475 1.00 50.25 89 ALA A C 1
ATOM 717 O O . ALA A 1 89 ? -1.369 10.822 14.565 1.00 50.25 89 ALA A O 1
ATOM 718 N N . SER A 1 90 ? -1.878 11.302 16.701 1.00 61.66 90 SER A N 1
ATOM 719 C CA . SER A 1 90 ? -2.452 10.004 17.027 1.00 61.66 90 SER A CA 1
ATOM 720 C C . SER A 1 90 ? -3.834 9.866 16.389 1.00 61.66 90 SER A C 1
ATOM 722 O O . SER A 1 90 ? -4.532 10.861 16.178 1.00 61.66 90 SER A O 1
ATOM 724 N N . TYR A 1 91 ? -4.243 8.627 16.126 1.00 76.19 91 TYR A N 1
ATOM 725 C CA . TYR A 1 91 ? -5.639 8.268 15.855 1.00 76.19 91 TYR A CA 1
ATOM 726 C C . TYR A 1 91 ? -6.186 7.639 17.138 1.00 76.19 91 TYR A C 1
ATOM 728 O O . TYR A 1 91 ? -6.316 6.416 17.231 1.00 76.19 91 TYR A O 1
ATOM 736 N N . PRO A 1 92 ? -6.363 8.432 18.216 1.00 77.19 92 PRO A N 1
ATOM 737 C CA . PRO A 1 92 ? -6.485 7.905 19.570 1.00 77.19 92 PRO A CA 1
ATOM 738 C C . PRO A 1 92 ? -7.731 7.038 19.735 1.00 77.19 92 PRO A C 1
ATOM 740 O O . PRO A 1 92 ? -7.740 6.105 20.545 1.00 77.19 92 PRO A O 1
ATOM 743 N N . THR A 1 93 ? -8.796 7.328 18.983 1.00 82.81 93 THR A N 1
ATOM 744 C CA . THR A 1 93 ? -10.014 6.528 19.034 1.00 82.81 93 THR A CA 1
ATOM 745 C C . THR A 1 93 ? -9.778 5.184 18.374 1.00 82.81 93 THR A C 1
ATOM 747 O O . THR A 1 93 ? -10.080 4.162 18.992 1.00 82.81 93 THR A O 1
ATOM 750 N N . VAL A 1 94 ? -9.190 5.166 17.175 1.00 83.50 94 VAL A N 1
ATOM 751 C CA . VAL A 1 94 ? -8.836 3.926 16.478 1.00 83.50 94 VAL A CA 1
ATOM 752 C C . VAL A 1 94 ? -7.835 3.104 17.286 1.00 83.50 94 VAL A C 1
ATOM 754 O O . VAL A 1 94 ? -8.102 1.929 17.527 1.00 83.50 94 VAL A O 1
ATOM 757 N N . GLU A 1 95 ? -6.749 3.703 17.779 1.00 82.88 95 GLU A N 1
ATOM 758 C CA . GLU A 1 95 ? -5.733 3.035 18.607 1.00 82.88 95 GLU A CA 1
ATOM 759 C C . GLU A 1 95 ? -6.347 2.376 19.847 1.00 82.88 95 GLU A C 1
ATOM 761 O O . GLU A 1 95 ? -6.073 1.211 20.152 1.00 82.88 95 GLU A O 1
ATOM 766 N N . ARG A 1 96 ? -7.245 3.083 20.542 1.00 83.00 96 ARG A N 1
ATOM 76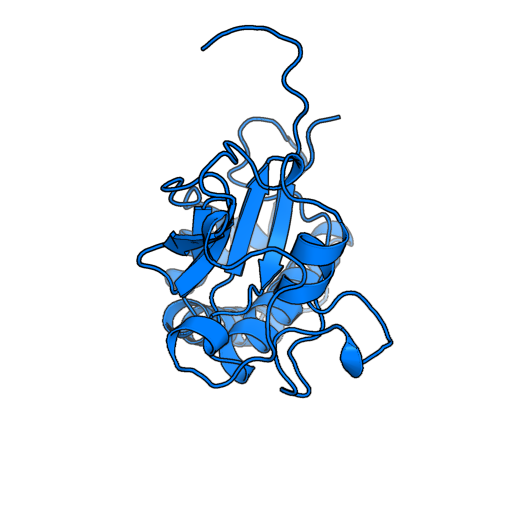7 C CA . ARG A 1 96 ? -7.973 2.535 21.692 1.00 83.00 96 ARG A CA 1
ATOM 768 C C . ARG A 1 96 ? -8.884 1.376 21.290 1.00 83.00 96 ARG A C 1
ATOM 770 O O . ARG A 1 96 ? -8.950 0.382 22.013 1.00 83.00 96 ARG A O 1
ATOM 777 N N . LEU A 1 97 ? -9.596 1.499 20.169 1.00 85.38 97 LEU A N 1
ATOM 778 C CA . LEU A 1 97 ? -10.515 0.464 19.696 1.00 85.38 97 LEU A CA 1
ATOM 779 C C . LEU A 1 97 ? -9.770 -0.821 19.315 1.00 85.38 97 LEU A C 1
ATOM 781 O O . LEU A 1 97 ? -10.228 -1.908 19.667 1.00 85.38 97 LEU A O 1
ATOM 785 N N . VAL A 1 98 ? -8.620 -0.718 18.646 1.00 86.62 98 VAL A N 1
ATOM 786 C CA . VAL A 1 98 ? -7.835 -1.894 18.232 1.00 86.62 98 VAL A CA 1
ATOM 787 C C . VAL A 1 98 ? -7.029 -2.505 19.379 1.00 86.62 98 VAL A C 1
ATOM 789 O O . VAL A 1 98 ? -6.887 -3.721 19.427 1.00 86.62 98 VAL A O 1
ATOM 792 N N . SER A 1 99 ? -6.586 -1.705 20.356 1.00 81.75 99 SER A N 1
ATOM 793 C CA . SER A 1 99 ? -5.857 -2.209 21.532 1.00 81.75 99 SER A CA 1
ATOM 794 C C . SER A 1 99 ? -6.731 -3.048 22.475 1.00 81.75 99 SER A C 1
ATOM 796 O O . SER A 1 99 ? -6.217 -3.875 23.225 1.00 81.75 99 SER A O 1
ATOM 798 N N . GLY A 1 100 ? -8.048 -2.819 22.477 1.00 72.00 100 GLY A N 1
ATOM 799 C CA . GLY A 1 100 ? -8.997 -3.464 23.391 1.00 72.00 100 GLY A CA 1
ATOM 800 C C . GLY A 1 100 ? -9.829 -4.603 22.793 1.00 72.00 100 GLY A C 1
ATOM 801 O O . GLY A 1 100 ? -10.810 -5.004 23.417 1.00 72.00 100 GLY A O 1
ATOM 802 N N . SER A 1 101 ? -9.519 -5.086 21.587 1.00 74.88 101 SER A N 1
ATOM 803 C CA . SER A 1 101 ? -10.402 -5.973 20.813 1.00 74.88 101 SER A CA 1
ATOM 804 C C . SER A 1 101 ? -9.659 -7.107 20.096 1.00 74.88 101 SER A C 1
ATOM 806 O O . SER A 1 101 ? -8.437 -7.201 20.143 1.00 74.88 101 SER A O 1
ATOM 808 N N . ASP A 1 102 ? -10.412 -7.969 19.405 1.00 82.94 102 ASP A N 1
ATOM 809 C CA . ASP A 1 102 ? -9.885 -9.097 18.622 1.00 82.94 102 ASP A CA 1
ATOM 810 C C . ASP A 1 102 ? -9.239 -8.676 17.277 1.00 82.94 102 ASP A C 1
ATOM 812 O O . ASP A 1 102 ? -8.943 -9.535 16.448 1.00 82.94 102 ASP A O 1
ATOM 816 N N . TYR A 1 103 ? -9.017 -7.376 17.026 1.00 89.12 103 TYR A N 1
ATOM 817 C CA . TYR A 1 103 ? -8.438 -6.854 15.774 1.00 89.12 103 TYR A CA 1
ATOM 818 C C . TYR A 1 103 ? -6.905 -6.938 15.765 1.00 89.12 103 TYR A C 1
ATOM 820 O O . TYR A 1 103 ? -6.197 -5.933 15.647 1.00 89.12 103 TYR A O 1
ATOM 828 N N . ARG A 1 104 ? -6.382 -8.153 15.956 1.00 89.62 104 ARG A N 1
ATOM 829 C CA . ARG A 1 104 ? -4.947 -8.395 16.120 1.00 89.62 104 ARG A CA 1
ATOM 830 C C . ARG A 1 104 ? -4.147 -7.996 14.883 1.00 89.62 104 ARG A C 1
ATOM 832 O O . ARG A 1 104 ? -3.120 -7.341 15.039 1.00 89.62 104 ARG A O 1
ATOM 839 N N . ASN A 1 105 ? -4.587 -8.379 13.685 1.00 91.00 105 ASN A N 1
ATOM 840 C CA . ASN A 1 105 ? -3.819 -8.112 12.468 1.00 91.00 105 ASN A CA 1
ATOM 841 C C . ASN A 1 105 ? -3.813 -6.617 12.142 1.00 91.00 105 ASN A C 1
ATOM 843 O O . ASN A 1 105 ? -2.782 -6.077 11.748 1.00 91.00 105 ASN A O 1
ATOM 847 N N . LEU A 1 106 ? -4.936 -5.928 12.354 1.00 88.88 106 LEU A N 1
ATOM 848 C CA . LEU A 1 106 ? -5.030 -4.480 12.215 1.00 88.88 106 LEU A CA 1
ATOM 849 C C . LEU A 1 106 ? -4.127 -3.775 13.230 1.00 88.88 106 LEU A C 1
ATOM 851 O O . LEU A 1 106 ? -3.372 -2.885 12.846 1.00 88.88 106 LEU A O 1
ATOM 855 N N . ASN A 1 107 ? -4.148 -4.200 14.495 1.00 87.56 107 ASN A N 1
ATOM 856 C CA . ASN A 1 107 ? -3.270 -3.648 15.522 1.00 87.56 107 ASN A CA 1
ATOM 857 C C . ASN A 1 107 ? -1.785 -3.870 15.189 1.00 87.56 107 ASN A C 1
ATOM 859 O O . ASN A 1 107 ? -0.978 -2.956 15.323 1.00 87.56 107 ASN A O 1
ATOM 863 N N . GLU A 1 108 ? -1.408 -5.062 14.728 1.00 86.00 108 GLU A N 1
ATOM 864 C CA . GLU A 1 108 ? -0.035 -5.338 14.299 1.00 86.00 108 GLU A CA 1
ATOM 865 C C . GLU A 1 108 ? 0.347 -4.481 13.082 1.00 86.00 108 GLU A C 1
ATOM 867 O O . GLU A 1 108 ? 1.425 -3.893 13.076 1.00 86.00 108 GLU A O 1
ATOM 872 N N . ALA A 1 109 ? -0.530 -4.330 12.088 1.00 84.88 109 ALA A N 1
ATOM 873 C CA . ALA A 1 109 ? -0.258 -3.555 10.879 1.00 84.88 109 ALA A CA 1
ATOM 874 C C . ALA A 1 109 ? 0.017 -2.072 11.159 1.00 84.88 109 ALA A C 1
ATOM 876 O O . ALA A 1 109 ? 0.976 -1.511 10.630 1.00 84.88 109 ALA A O 1
ATOM 877 N N . ILE A 1 110 ? -0.789 -1.430 12.010 1.00 80.81 110 ILE A N 1
ATOM 878 C CA . ILE A 1 110 ? -0.629 0.004 12.296 1.00 80.81 110 ILE A CA 1
ATOM 879 C C . ILE A 1 110 ? 0.634 0.312 13.113 1.00 80.81 110 ILE A C 1
ATOM 881 O O . ILE A 1 110 ? 1.146 1.423 13.022 1.00 80.81 110 ILE A O 1
ATOM 885 N N . HIS A 1 111 ? 1.158 -0.668 13.857 1.00 79.19 111 HIS A N 1
ATOM 886 C CA . HIS A 1 111 ? 2.335 -0.502 14.715 1.00 79.19 111 HIS A CA 1
ATOM 887 C C . HIS A 1 111 ? 3.616 -1.122 14.137 1.00 79.19 111 HIS A C 1
ATOM 889 O O . HIS A 1 111 ? 4.707 -0.840 14.632 1.00 79.19 111 HIS A O 1
ATOM 895 N N . SER A 1 112 ? 3.519 -1.968 13.108 1.00 75.25 112 SER A N 1
ATOM 896 C CA . SER A 1 112 ? 4.683 -2.655 12.541 1.00 75.25 112 SER A CA 1
ATOM 897 C C . SER A 1 112 ? 5.434 -1.768 11.551 1.00 75.25 112 SER A C 1
ATOM 899 O O . SER A 1 112 ? 4.841 -1.369 10.545 1.00 75.25 112 SER A O 1
ATOM 901 N N . PRO A 1 113 ? 6.734 -1.495 11.773 1.00 70.31 113 PRO A N 1
ATOM 902 C CA . PRO A 1 113 ? 7.537 -0.749 10.818 1.00 70.31 113 PRO A CA 1
ATOM 903 C C . PRO A 1 113 ? 7.635 -1.466 9.476 1.00 70.31 113 PRO A C 1
ATOM 905 O O . PRO A 1 113 ? 7.670 -2.701 9.441 1.00 70.31 113 PRO A O 1
ATOM 908 N N . PRO A 1 114 ? 7.707 -0.709 8.366 1.00 69.50 114 PRO A N 1
ATOM 909 C CA . PRO A 1 114 ? 7.931 -1.314 7.069 1.00 69.50 114 PRO A CA 1
ATOM 910 C C . PRO A 1 114 ? 9.284 -2.022 7.039 1.00 69.50 114 PRO A C 1
ATOM 912 O O . PRO A 1 114 ? 10.274 -1.571 7.624 1.00 69.50 114 PRO A O 1
ATOM 915 N N . GLN A 1 115 ? 9.330 -3.142 6.324 1.00 69.19 115 GLN A N 1
ATOM 916 C CA . GLN A 1 115 ? 10.555 -3.908 6.142 1.00 69.19 115 GLN A CA 1
ATOM 917 C C . GLN A 1 115 ? 11.387 -3.262 5.036 1.00 69.19 115 GLN A C 1
ATOM 919 O O . GLN A 1 115 ? 11.194 -3.526 3.847 1.00 69.19 115 GLN A O 1
ATOM 924 N N . TYR A 1 116 ? 12.291 -2.365 5.429 1.00 68.12 116 TYR A N 1
ATOM 925 C CA . TYR A 1 116 ? 13.211 -1.702 4.512 1.00 68.12 116 TYR A CA 1
ATOM 926 C C . TYR A 1 116 ? 14.283 -2.656 4.016 1.00 68.12 116 TYR A C 1
ATOM 928 O O . TYR A 1 116 ? 15.331 -2.829 4.633 1.00 68.12 116 TYR A O 1
ATOM 936 N N . GLU A 1 117 ? 14.019 -3.253 2.866 1.00 61.81 117 GLU A N 1
ATOM 937 C CA . GLU A 1 117 ? 14.984 -4.133 2.218 1.00 61.81 117 GLU A CA 1
ATOM 938 C C . GLU A 1 117 ? 15.634 -3.484 0.991 1.00 61.81 117 GLU A C 1
ATOM 940 O O . GLU A 1 117 ? 16.710 -3.910 0.574 1.00 61.81 117 GLU A O 1
ATOM 945 N N . TYR A 1 118 ? 15.015 -2.441 0.416 1.00 64.06 118 TYR A N 1
ATOM 946 C CA . TYR A 1 118 ? 15.470 -1.843 -0.839 1.00 64.06 118 TYR A CA 1
ATOM 947 C C . TYR A 1 118 ? 15.192 -0.349 -0.948 1.00 64.06 118 TYR A C 1
ATOM 949 O O . TYR A 1 118 ? 14.323 0.219 -0.291 1.00 64.06 118 TYR A O 1
ATOM 957 N N . ALA A 1 119 ? 15.889 0.247 -1.912 1.00 59.84 119 ALA A N 1
ATOM 958 C CA . ALA A 1 119 ? 15.670 1.599 -2.385 1.00 59.84 119 ALA A CA 1
ATOM 959 C C . ALA A 1 119 ? 14.235 1.882 -2.823 1.00 59.84 119 ALA A C 1
ATOM 961 O O . ALA A 1 119 ? 13.833 3.021 -2.796 1.00 59.84 119 ALA A O 1
ATOM 962 N N . SER A 1 120 ? 13.429 0.891 -3.198 1.00 57.91 120 SER A N 1
ATOM 963 C CA . SER A 1 120 ? 12.029 1.108 -3.580 1.00 57.91 120 SER A CA 1
ATOM 964 C C . SER A 1 120 ? 11.081 1.382 -2.397 1.00 57.91 120 SER A C 1
ATOM 966 O O . SER A 1 120 ? 9.875 1.440 -2.608 1.00 57.91 120 SER A O 1
ATOM 968 N N . GLY A 1 121 ? 11.600 1.534 -1.174 1.00 68.44 121 GLY A N 1
ATOM 969 C CA . GLY A 1 121 ? 10.810 1.539 0.056 1.00 68.44 121 GLY A CA 1
ATOM 970 C C . GLY A 1 121 ? 10.689 0.136 0.651 1.00 68.44 121 GLY A C 1
ATOM 971 O O . GLY A 1 121 ? 11.208 -0.842 0.099 1.00 68.44 121 GLY A O 1
ATOM 972 N N . GLY A 1 122 ? 10.024 0.042 1.801 1.00 73.50 122 GLY A N 1
ATOM 973 C CA . GLY A 1 122 ? 9.783 -1.231 2.471 1.00 73.50 122 GLY A CA 1
ATOM 974 C C . GLY A 1 122 ? 8.389 -1.765 2.177 1.00 73.50 122 GLY A C 1
ATOM 975 O O . GLY A 1 122 ? 7.435 -0.989 2.085 1.00 73.50 122 GLY A O 1
ATOM 976 N N . ILE A 1 123 ? 8.247 -3.090 2.064 1.00 80.56 123 ILE A N 1
ATOM 977 C CA . ILE A 1 123 ? 6.904 -3.670 2.148 1.00 80.56 123 ILE A CA 1
ATOM 978 C C . ILE A 1 123 ? 6.373 -3.372 3.539 1.00 80.56 123 ILE A C 1
ATOM 980 O O . ILE A 1 123 ? 6.991 -3.729 4.544 1.00 80.56 123 ILE A O 1
ATOM 984 N N . TRP A 1 124 ? 5.213 -2.730 3.572 1.00 83.62 124 TRP A N 1
ATOM 985 C CA . TRP A 1 124 ? 4.430 -2.617 4.785 1.00 83.62 124 TRP A CA 1
ATOM 986 C C . TRP A 1 124 ? 3.522 -3.833 4.937 1.00 83.62 124 TRP A C 1
ATOM 988 O O . TRP A 1 124 ? 3.578 -4.506 5.961 1.00 83.62 124 TRP A O 1
ATOM 998 N N . LEU A 1 125 ? 2.746 -4.164 3.896 1.00 87.62 125 LEU A N 1
ATOM 999 C CA . LEU A 1 125 ? 1.800 -5.281 3.913 1.00 87.62 125 LEU A CA 1
ATOM 1000 C C . LEU A 1 125 ? 1.820 -6.056 2.594 1.00 87.62 125 LEU A C 1
ATOM 1002 O O . LEU A 1 125 ? 1.766 -5.479 1.508 1.00 87.62 125 LEU A O 1
ATOM 1006 N N . THR A 1 126 ? 1.840 -7.384 2.678 1.00 89.06 126 THR A N 1
ATOM 1007 C CA . THR A 1 126 ? 1.552 -8.256 1.529 1.00 89.06 126 THR A CA 1
ATOM 1008 C C . THR A 1 126 ? 0.055 -8.248 1.204 1.00 89.06 126 THR A C 1
ATOM 1010 O O . THR A 1 126 ? -0.771 -7.932 2.058 1.00 89.06 126 THR A O 1
ATOM 1013 N N . ALA A 1 127 ? -0.323 -8.661 -0.010 1.00 89.06 127 ALA A N 1
ATOM 1014 C CA . ALA A 1 127 ? -1.736 -8.735 -0.398 1.00 89.06 127 ALA A CA 1
ATOM 1015 C C . ALA A 1 127 ? -2.563 -9.707 0.465 1.00 89.06 127 ALA A C 1
ATOM 1017 O O . ALA A 1 127 ? -3.739 -9.456 0.716 1.00 89.06 127 ALA A O 1
ATOM 1018 N N . THR A 1 128 ? -1.950 -10.790 0.957 1.00 91.56 128 THR A N 1
ATOM 1019 C CA . THR A 1 128 ? -2.608 -11.728 1.879 1.00 91.56 128 THR A CA 1
ATOM 1020 C C . THR A 1 128 ? -2.907 -11.062 3.219 1.00 91.56 128 THR A C 1
ATOM 1022 O O . THR A 1 128 ? -4.052 -11.088 3.663 1.00 91.56 128 THR A O 1
ATOM 1025 N N . GLN A 1 129 ? -1.914 -10.391 3.815 1.00 93.38 129 GLN A N 1
ATOM 1026 C CA . GLN A 1 129 ? -2.112 -9.626 5.052 1.00 93.38 129 GLN A CA 1
ATOM 1027 C C . GLN A 1 129 ? -3.154 -8.523 4.850 1.00 93.38 129 GLN A C 1
ATOM 1029 O O . GLN A 1 129 ? -4.020 -8.322 5.696 1.00 93.38 129 GLN A O 1
ATOM 1034 N N . ALA A 1 130 ? -3.121 -7.838 3.703 1.00 92.81 130 ALA A N 1
ATOM 1035 C CA . ALA A 1 130 ? -4.075 -6.784 3.393 1.00 92.81 130 ALA A CA 1
ATOM 1036 C C . ALA A 1 130 ? -5.530 -7.283 3.410 1.00 92.81 130 ALA A C 1
ATOM 1038 O O . ALA A 1 130 ? -6.409 -6.590 3.921 1.00 92.81 130 ALA A O 1
ATOM 1039 N N . ALA A 1 131 ? -5.786 -8.493 2.906 1.00 94.56 131 ALA A N 1
ATOM 1040 C CA . ALA A 1 131 ? -7.118 -9.093 2.916 1.00 94.56 131 ALA A CA 1
ATOM 1041 C C . ALA A 1 131 ? -7.605 -9.423 4.340 1.00 94.56 131 ALA A C 1
ATOM 1043 O O . ALA A 1 131 ? -8.765 -9.168 4.670 1.00 94.56 131 ALA A O 1
ATOM 1044 N N . GLU A 1 132 ? -6.722 -9.954 5.190 1.00 95.00 132 GLU A N 1
ATOM 1045 C CA . GLU A 1 132 ? -7.019 -10.271 6.595 1.00 95.00 132 GLU A CA 1
ATOM 1046 C C . GLU A 1 132 ? -7.334 -8.999 7.393 1.00 95.00 132 GLU A C 1
ATOM 1048 O O . GLU A 1 132 ? -8.356 -8.912 8.077 1.00 95.00 132 GLU A O 1
ATOM 1053 N N . ILE A 1 133 ? -6.510 -7.965 7.221 1.00 94.56 133 ILE A N 1
ATOM 1054 C CA . ILE A 1 133 ? -6.683 -6.670 7.884 1.00 94.56 133 ILE A CA 1
ATOM 1055 C C . ILE A 1 133 ? -7.948 -5.965 7.384 1.00 94.56 133 ILE A C 1
ATOM 1057 O O . ILE A 1 133 ? -8.668 -5.362 8.178 1.00 94.56 133 ILE A O 1
ATOM 1061 N N . LEU A 1 134 ? -8.275 -6.057 6.089 1.00 94.50 134 LEU A N 1
ATOM 1062 C CA . LEU A 1 134 ? -9.500 -5.468 5.537 1.00 94.50 134 LEU A CA 1
ATOM 1063 C C . LEU A 1 134 ? -10.763 -6.062 6.177 1.00 94.50 134 LEU A C 1
ATOM 1065 O O . LEU A 1 134 ? -11.739 -5.339 6.401 1.00 94.50 134 LEU A O 1
ATOM 1069 N N . ALA A 1 135 ? -10.753 -7.359 6.494 1.00 94.00 135 ALA A N 1
ATOM 1070 C CA . ALA A 1 135 ? -11.863 -8.015 7.178 1.00 94.00 135 ALA A CA 1
ATOM 1071 C C . ALA A 1 135 ? -12.032 -7.503 8.622 1.00 94.00 135 ALA A C 1
ATOM 1073 O O . ALA A 1 135 ? -13.155 -7.209 9.053 1.00 94.00 135 ALA A O 1
ATOM 1074 N N . GLU A 1 136 ? -10.926 -7.330 9.352 1.00 94.00 136 GLU A N 1
ATOM 1075 C CA . GLU A 1 136 ? -10.932 -6.733 10.693 1.00 94.00 136 GLU A CA 1
ATOM 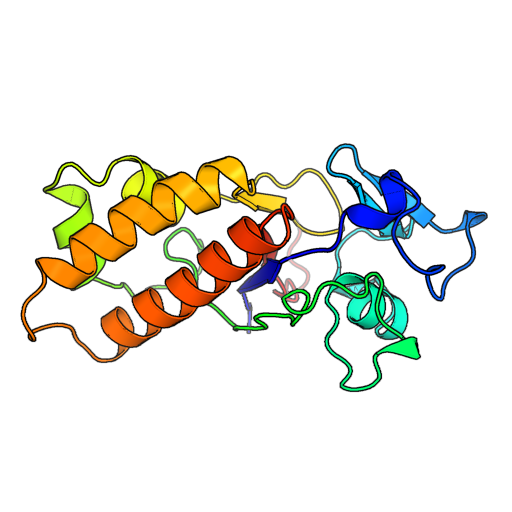1076 C C . GLU A 1 136 ? -11.386 -5.271 10.661 1.00 94.00 136 GLU A C 1
ATOM 1078 O O . GLU A 1 136 ? -12.275 -4.887 11.418 1.00 94.00 136 GLU A O 1
ATOM 1083 N N . LEU A 1 137 ? -10.862 -4.475 9.726 1.00 92.12 137 LEU A N 1
ATOM 1084 C CA . LEU A 1 137 ? -11.231 -3.074 9.531 1.00 92.12 137 LEU A CA 1
ATOM 1085 C C . LEU A 1 137 ? -12.724 -2.912 9.215 1.00 92.12 137 LEU A C 1
ATOM 1087 O O . LEU A 1 137 ? -13.394 -2.042 9.769 1.00 92.12 137 LEU A O 1
ATOM 1091 N N . THR A 1 138 ? -13.272 -3.776 8.358 1.00 91.69 138 THR A N 1
ATOM 1092 C CA . THR A 1 138 ? -14.709 -3.785 8.042 1.00 91.69 138 THR A CA 1
ATOM 1093 C C . THR A 1 138 ? -15.543 -4.092 9.288 1.00 91.69 138 THR A C 1
ATOM 1095 O O . THR A 1 138 ? -16.552 -3.432 9.543 1.00 91.69 138 THR A O 1
ATOM 1098 N N . SER A 1 139 ? -15.097 -5.053 10.100 1.00 89.94 139 SER A N 1
ATOM 1099 C CA . SER A 1 139 ? -15.753 -5.418 11.360 1.00 89.94 139 SER A CA 1
ATOM 1100 C C . SER A 1 139 ? -15.682 -4.293 12.397 1.00 89.94 139 SER A C 1
ATOM 1102 O O . SER A 1 139 ? -16.673 -4.022 13.077 1.00 89.94 139 SER A O 1
ATOM 1104 N N . LEU A 1 140 ? -14.541 -3.603 12.490 1.00 88.50 140 LEU A N 1
ATOM 1105 C CA . LEU A 1 140 ? -14.349 -2.430 13.337 1.00 88.50 140 LEU A CA 1
ATOM 1106 C C . LEU A 1 140 ? -15.318 -1.311 12.942 1.00 88.50 140 LEU A C 1
ATOM 1108 O O . LEU A 1 140 ? -16.040 -0.810 13.804 1.00 88.50 140 LEU A O 1
ATOM 1112 N N . ARG A 1 141 ? -15.399 -0.962 11.651 1.00 87.19 141 ARG A N 1
ATOM 1113 C CA . ARG A 1 141 ? -16.312 0.084 11.152 1.00 87.19 141 ARG A CA 1
ATOM 1114 C C . ARG A 1 141 ? -17.780 -0.249 11.406 1.00 87.19 141 ARG A C 1
ATOM 1116 O O . ARG A 1 141 ? -18.546 0.642 11.736 1.00 87.19 141 ARG A O 1
ATOM 1123 N N . ALA A 1 142 ? -18.169 -1.520 11.309 1.00 85.25 142 ALA A N 1
ATOM 1124 C CA . ALA A 1 142 ? -19.542 -1.941 11.589 1.00 85.25 142 ALA A CA 1
ATOM 1125 C C . ALA A 1 142 ? -19.934 -1.816 13.076 1.00 85.25 142 ALA A C 1
ATOM 1127 O O . ALA A 1 142 ? -21.115 -1.658 13.380 1.00 85.25 142 ALA A O 1
ATOM 1128 N N . LYS A 1 143 ? -18.968 -1.912 14.003 1.00 77.62 143 LYS A N 1
ATOM 1129 C CA . LYS A 1 143 ? -19.206 -1.811 15.457 1.00 77.62 143 LYS A CA 1
ATOM 1130 C C . LYS A 1 143 ? -18.985 -0.409 16.025 1.00 77.62 143 LYS A C 1
ATOM 1132 O O . LYS A 1 143 ? -19.480 -0.117 17.110 1.00 77.62 143 LYS A O 1
ATOM 1137 N N . SER A 1 144 ? -18.223 0.428 15.330 1.00 74.50 144 SER A N 1
ATOM 1138 C CA . SER A 1 144 ? -17.896 1.785 15.771 1.00 74.50 144 SER A CA 1
ATOM 1139 C C . SER A 1 144 ? -19.032 2.720 15.356 1.00 74.50 144 SER A C 1
ATOM 1141 O O . SER A 1 144 ? -19.057 3.192 14.225 1.00 74.50 144 SER A O 1
ATOM 1143 N N . SER A 1 145 ? -20.012 2.930 16.239 1.00 56.00 145 SER A N 1
ATOM 1144 C CA . SER A 1 145 ? -21.108 3.877 16.005 1.00 56.00 145 SER A CA 1
ATOM 1145 C C . SER A 1 145 ? -20.625 5.323 16.191 1.00 56.00 145 SER A C 1
ATOM 1147 O O . SER A 1 145 ? -20.250 5.690 17.300 1.00 56.00 145 SER A O 1
ATOM 1149 N N . ASP A 1 146 ? -20.638 6.098 15.106 1.00 63.16 146 ASP A N 1
ATOM 1150 C CA . ASP A 1 146 ? -20.734 7.565 14.953 1.00 63.16 146 ASP A CA 1
ATOM 1151 C C . ASP A 1 146 ? -19.858 8.555 15.766 1.00 63.16 146 ASP A C 1
ATOM 1153 O O . ASP A 1 146 ? -19.883 9.738 15.441 1.00 63.16 146 ASP A O 1
ATOM 1157 N N . ASP A 1 147 ? -19.010 8.134 16.710 1.00 72.12 147 ASP A N 1
ATOM 1158 C CA . ASP A 1 147 ? -18.164 9.046 17.518 1.00 72.12 147 ASP A CA 1
ATOM 1159 C C . ASP A 1 147 ? -16.671 9.042 17.118 1.00 72.12 147 ASP A C 1
ATOM 1161 O O . ASP A 1 147 ? -15.784 9.214 17.958 1.00 72.12 147 ASP A O 1
ATOM 1165 N N . LEU A 1 148 ? -16.358 8.812 15.839 1.00 82.19 148 LEU A N 1
ATOM 1166 C CA . LEU A 1 148 ? -14.986 8.959 15.340 1.00 82.19 148 LEU A CA 1
ATOM 1167 C C . LEU A 1 148 ? -14.694 10.424 15.017 1.00 82.19 148 LEU A C 1
ATOM 1169 O O . LEU A 1 148 ? -15.513 11.106 14.397 1.00 82.19 148 LEU A O 1
ATOM 1173 N N . ASP A 1 149 ? -13.511 10.901 15.400 1.00 82.75 149 ASP A N 1
ATOM 1174 C CA . ASP A 1 149 ? -13.064 12.214 14.957 1.00 82.75 149 ASP A CA 1
ATOM 1175 C C . ASP A 1 149 ? -12.721 12.208 13.454 1.00 82.75 149 ASP A C 1
ATOM 1177 O O . ASP A 1 149 ? -12.590 11.164 12.810 1.00 82.75 149 ASP A O 1
ATOM 1181 N N . VAL A 1 150 ? -12.601 13.398 12.863 1.00 82.50 150 VAL A N 1
ATOM 1182 C CA . VAL A 1 150 ? -12.347 13.545 11.420 1.00 82.50 150 VAL A CA 1
ATOM 1183 C C . VAL A 1 150 ? -11.029 12.878 11.000 1.00 82.50 150 VAL A C 1
ATOM 1185 O O . VAL A 1 150 ? -10.938 12.373 9.880 1.00 82.50 150 VAL A O 1
ATOM 1188 N N . ALA A 1 151 ? -10.022 12.847 11.877 1.00 79.38 151 ALA A N 1
ATOM 1189 C CA . ALA A 1 151 ? -8.728 12.248 11.579 1.00 79.38 151 ALA A CA 1
ATOM 1190 C C . ALA A 1 151 ? -8.806 10.712 11.595 1.00 79.38 151 ALA A C 1
ATOM 1192 O O . ALA A 1 151 ? -8.313 10.078 10.665 1.00 79.38 151 ALA A O 1
ATOM 1193 N N . ASP A 1 152 ? -9.477 10.122 12.589 1.00 82.19 152 ASP A N 1
ATOM 1194 C CA . ASP A 1 152 ? -9.782 8.693 12.686 1.00 82.19 152 ASP A CA 1
ATOM 1195 C C . ASP A 1 152 ? -10.603 8.228 11.469 1.00 82.19 152 ASP A C 1
ATOM 1197 O O . ASP A 1 152 ? -10.287 7.208 10.853 1.00 82.19 152 ASP A O 1
ATOM 1201 N N . VAL A 1 153 ? -11.637 8.984 11.072 1.00 84.75 153 VAL A N 1
ATOM 1202 C CA . V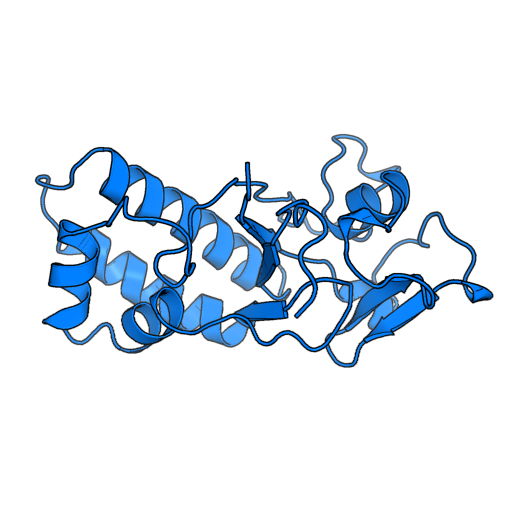AL A 1 153 ? -12.440 8.671 9.874 1.00 84.75 153 VAL A CA 1
ATOM 1203 C C . VAL A 1 153 ? -11.563 8.669 8.627 1.00 84.75 153 VAL A C 1
ATOM 1205 O O . VAL A 1 153 ? -11.568 7.688 7.880 1.00 84.75 153 VAL A O 1
ATOM 1208 N N . HIS A 1 154 ? -10.780 9.730 8.427 1.00 82.31 154 HIS A N 1
ATOM 1209 C CA . HIS A 1 154 ? -9.887 9.842 7.279 1.00 82.31 154 HIS A CA 1
ATOM 1210 C C . HIS A 1 154 ? -8.864 8.696 7.240 1.00 82.31 154 HIS A C 1
ATOM 1212 O O . HIS A 1 154 ? -8.691 8.062 6.199 1.00 82.31 154 HIS A O 1
ATOM 1218 N N . PHE A 1 155 ? -8.258 8.358 8.383 1.00 82.88 155 PHE A N 1
ATOM 1219 C CA . PHE A 1 155 ? -7.355 7.215 8.520 1.00 82.88 155 PHE A CA 1
ATOM 1220 C C . PHE A 1 155 ? -8.004 5.905 8.074 1.00 82.88 155 PHE A C 1
ATOM 1222 O O . PHE A 1 155 ? -7.447 5.188 7.241 1.00 82.88 155 PHE A O 1
ATOM 1229 N N . LEU A 1 156 ? -9.193 5.586 8.599 1.00 86.06 156 LEU A N 1
ATOM 1230 C CA . LEU A 1 156 ? -9.869 4.327 8.284 1.00 86.06 156 LEU A CA 1
ATOM 1231 C C . LEU A 1 156 ? -10.274 4.258 6.808 1.00 86.06 156 LEU A C 1
ATOM 1233 O O . LEU A 1 156 ? -10.259 3.176 6.219 1.00 86.06 156 LEU A O 1
ATOM 1237 N N . GLU A 1 157 ? -10.645 5.386 6.204 1.00 85.94 157 GLU A N 1
ATOM 1238 C CA . GLU A 1 157 ? -10.992 5.462 4.784 1.00 85.94 157 GLU A CA 1
ATOM 1239 C C . GLU A 1 157 ? -9.778 5.261 3.877 1.00 85.94 157 GLU A C 1
ATOM 1241 O O . GLU A 1 157 ? -9.839 4.439 2.956 1.00 85.94 157 GLU A O 1
ATOM 1246 N N . VAL A 1 158 ? -8.669 5.946 4.162 1.00 83.12 158 VAL A N 1
ATOM 1247 C CA . VAL A 1 158 ? -7.412 5.798 3.415 1.00 83.12 158 VAL A CA 1
ATOM 1248 C C . VAL A 1 158 ? -6.881 4.370 3.537 1.00 83.12 158 VAL A C 1
ATOM 1250 O O . VAL A 1 158 ? -6.607 3.720 2.522 1.00 83.12 158 VAL A O 1
ATOM 1253 N N . LEU A 1 159 ? -6.829 3.826 4.756 1.00 87.12 159 LEU A N 1
ATOM 1254 C CA . LEU A 1 159 ? -6.387 2.454 4.989 1.00 87.12 159 LEU A CA 1
ATOM 1255 C C . LEU A 1 159 ? -7.290 1.442 4.264 1.00 87.12 159 LEU A C 1
ATOM 1257 O O . LEU A 1 159 ? -6.790 0.531 3.603 1.00 87.12 159 LEU A O 1
ATOM 1261 N N . ALA A 1 160 ? -8.616 1.619 4.301 1.00 89.69 160 ALA A N 1
ATOM 1262 C CA . ALA A 1 160 ? -9.546 0.746 3.581 1.00 89.69 160 ALA A CA 1
ATOM 1263 C C . ALA A 1 160 ? -9.313 0.761 2.063 1.00 89.69 160 ALA A C 1
ATOM 1265 O O . ALA A 1 160 ? -9.385 -0.295 1.423 1.00 89.69 160 ALA A O 1
ATOM 1266 N N . ARG A 1 161 ? -9.019 1.931 1.477 1.00 86.94 161 ARG A N 1
ATOM 1267 C CA . ARG A 1 161 ? -8.698 2.063 0.047 1.00 86.94 161 ARG A CA 1
ATOM 1268 C C . ARG A 1 161 ? -7.422 1.300 -0.309 1.00 86.94 161 ARG A C 1
ATOM 1270 O O . ARG A 1 161 ? -7.456 0.503 -1.249 1.00 86.94 161 ARG A O 1
ATOM 1277 N N . LEU A 1 162 ? -6.346 1.474 0.464 1.00 87.00 162 LEU A N 1
ATOM 1278 C CA . LEU A 1 162 ? -5.072 0.772 0.257 1.00 87.00 162 LEU A CA 1
ATOM 1279 C C . LEU A 1 162 ? -5.234 -0.750 0.349 1.00 87.00 162 LEU A C 1
ATOM 1281 O O . LEU A 1 162 ? -4.844 -1.479 -0.568 1.00 87.00 162 LEU A O 1
ATOM 1285 N N . LEU A 1 163 ? -5.868 -1.236 1.419 1.00 90.81 163 LEU A N 1
ATOM 1286 C CA . LEU A 1 163 ? -6.082 -2.668 1.640 1.00 90.81 163 LEU A CA 1
ATOM 1287 C C . LEU A 1 163 ? -6.954 -3.291 0.542 1.00 90.81 163 LEU A C 1
ATOM 1289 O O . LEU A 1 163 ? -6.668 -4.390 0.061 1.00 90.81 163 LEU A O 1
ATOM 1293 N N . THR A 1 164 ? -7.993 -2.577 0.098 1.00 89.81 164 THR A N 1
ATOM 1294 C CA . THR A 1 164 ? -8.861 -3.023 -1.001 1.00 89.81 164 THR A CA 1
ATOM 1295 C C . THR A 1 164 ? -8.090 -3.119 -2.315 1.00 89.81 164 THR A C 1
ATOM 1297 O O . THR A 1 164 ? -8.218 -4.119 -3.025 1.00 89.81 164 THR A O 1
ATOM 1300 N N . ALA A 1 165 ? -7.282 -2.109 -2.645 1.00 85.50 165 ALA A N 1
ATOM 1301 C CA . ALA A 1 165 ? -6.478 -2.098 -3.863 1.00 85.50 165 ALA A CA 1
ATOM 1302 C C . ALA A 1 165 ? -5.442 -3.233 -3.862 1.00 85.50 165 ALA A C 1
ATOM 1304 O O . ALA A 1 165 ? -5.353 -3.991 -4.833 1.00 85.50 165 ALA A O 1
ATOM 1305 N N . SER A 1 166 ? -4.733 -3.421 -2.747 1.00 88.50 166 SER A N 1
ATOM 1306 C CA . SER A 1 166 ? -3.779 -4.517 -2.560 1.00 88.50 166 SER A CA 1
ATOM 1307 C C . SER A 1 166 ? -4.450 -5.887 -2.719 1.00 88.50 166 SER A C 1
ATOM 1309 O O . SER A 1 166 ? -4.015 -6.701 -3.536 1.00 88.50 166 SER A O 1
ATOM 1311 N N . THR A 1 167 ? -5.590 -6.099 -2.054 1.00 90.50 167 THR A N 1
ATOM 1312 C CA . THR A 1 167 ? -6.363 -7.350 -2.138 1.00 90.50 167 THR A CA 1
ATOM 1313 C C . THR A 1 167 ? -6.835 -7.644 -3.564 1.00 90.50 167 THR A C 1
ATOM 1315 O O . THR A 1 167 ? -6.728 -8.773 -4.038 1.00 90.50 167 THR A O 1
ATOM 1318 N N . ARG A 1 168 ? -7.357 -6.640 -4.283 1.00 86.69 168 ARG A N 1
ATOM 1319 C CA . ARG A 1 168 ? -7.911 -6.831 -5.637 1.00 86.69 168 ARG A CA 1
ATOM 1320 C C . ARG A 1 168 ? -6.852 -7.046 -6.708 1.00 86.69 168 ARG A C 1
ATOM 1322 O O . ARG A 1 168 ? -7.140 -7.687 -7.715 1.00 86.69 168 ARG A O 1
ATOM 1329 N N . THR A 1 169 ? -5.666 -6.478 -6.524 1.00 82.19 169 THR A N 1
ATOM 1330 C CA . THR A 1 169 ? -4.573 -6.575 -7.500 1.00 82.19 169 THR A CA 1
ATOM 1331 C C . THR A 1 169 ? -3.597 -7.707 -7.191 1.00 82.19 169 THR A C 1
ATOM 1333 O O . THR A 1 169 ? -2.849 -8.113 -8.077 1.00 82.19 169 THR A O 1
ATOM 1336 N N . GLY A 1 170 ? -3.593 -8.219 -5.957 1.00 85.75 170 GLY A N 1
ATOM 1337 C CA . GLY A 1 170 ? -2.583 -9.163 -5.480 1.00 85.75 170 GLY A CA 1
ATOM 1338 C C . GLY A 1 170 ? -1.212 -8.519 -5.241 1.00 85.75 170 GLY A C 1
ATOM 1339 O O . GLY A 1 170 ? -0.234 -9.235 -5.041 1.00 85.75 170 GLY A O 1
ATOM 1340 N N . ASN A 1 171 ? -1.125 -7.186 -5.270 1.00 85.44 171 ASN A N 1
ATOM 1341 C CA . ASN A 1 171 ? 0.118 -6.438 -5.107 1.00 85.44 171 ASN A CA 1
ATOM 1342 C C . ASN A 1 171 ? 0.329 -5.982 -3.655 1.00 85.44 171 ASN A C 1
ATOM 1344 O O . ASN A 1 171 ? -0.648 -5.697 -2.962 1.00 85.44 171 ASN A O 1
ATOM 1348 N N . PRO A 1 172 ? 1.582 -5.866 -3.186 1.00 87.00 172 PRO A N 1
ATOM 1349 C CA . PRO A 1 172 ? 1.883 -5.386 -1.843 1.00 87.00 172 PRO A CA 1
ATOM 1350 C C . PRO A 1 172 ? 1.638 -3.880 -1.688 1.00 87.00 172 PRO A C 1
ATOM 1352 O O . PRO A 1 172 ? 1.692 -3.118 -2.659 1.00 87.00 172 PRO A O 1
ATOM 1355 N N . ILE A 1 173 ? 1.431 -3.465 -0.439 1.00 86.06 173 ILE A N 1
ATOM 1356 C CA . ILE A 1 173 ? 1.468 -2.069 -0.008 1.00 86.06 173 ILE A CA 1
ATOM 1357 C C . ILE A 1 173 ? 2.905 -1.748 0.396 1.00 86.06 173 ILE A C 1
ATOM 1359 O O . ILE A 1 173 ? 3.482 -2.392 1.279 1.00 86.06 173 ILE A O 1
ATOM 1363 N N . ILE A 1 174 ? 3.474 -0.753 -0.266 1.00 82.25 174 ILE A N 1
ATOM 1364 C CA . ILE A 1 174 ? 4.793 -0.203 0.009 1.00 82.25 174 ILE A CA 1
ATOM 1365 C C . ILE A 1 174 ? 4.604 1.031 0.865 1.00 82.25 174 ILE A C 1
ATOM 1367 O O . ILE A 1 174 ? 3.710 1.828 0.600 1.00 82.25 174 ILE A O 1
ATOM 1371 N N . ASN A 1 175 ? 5.443 1.171 1.882 1.00 77.75 175 ASN A N 1
ATOM 1372 C CA . ASN A 1 175 ? 5.547 2.403 2.639 1.00 77.75 175 ASN A CA 1
ATOM 1373 C C . ASN A 1 175 ? 6.951 2.974 2.440 1.00 77.75 175 ASN A C 1
ATOM 1375 O O . ASN A 1 175 ? 7.965 2.270 2.556 1.00 77.75 175 ASN A O 1
ATOM 1379 N N . HIS A 1 176 ? 6.995 4.248 2.085 1.00 72.12 176 HIS A N 1
ATOM 1380 C CA . HIS A 1 176 ? 8.210 4.971 1.789 1.00 72.12 176 HIS A CA 1
ATOM 1381 C C . HIS A 1 176 ? 8.295 6.245 2.626 1.00 72.12 176 HIS A C 1
ATOM 1383 O O . HIS A 1 176 ? 7.294 6.900 2.878 1.00 72.12 176 HIS A O 1
ATOM 1389 N N . TYR A 1 177 ? 9.511 6.605 3.033 1.00 63.91 177 TYR A N 1
ATOM 1390 C CA . TYR A 1 177 ? 9.794 7.844 3.736 1.00 63.91 177 TYR A CA 1
ATOM 1391 C C . TYR A 1 177 ? 10.440 8.849 2.777 1.00 63.91 177 TYR A C 1
ATOM 1393 O O . TYR A 1 177 ? 11.643 8.799 2.534 1.00 63.91 177 TYR A O 1
ATOM 1401 N N . ASN A 1 178 ? 9.650 9.793 2.270 1.00 60.88 178 ASN A N 1
ATOM 1402 C CA . ASN A 1 178 ? 10.078 10.935 1.454 1.00 60.88 178 ASN A CA 1
ATOM 1403 C C . ASN A 1 178 ? 10.753 12.048 2.264 1.00 60.88 178 ASN A C 1
ATOM 1405 O O . ASN A 1 178 ? 10.949 13.155 1.761 1.00 60.88 178 ASN A O 1
ATOM 1409 N N . GLY A 1 179 ? 11.136 11.792 3.517 1.00 51.44 179 GLY A N 1
ATOM 1410 C CA . GLY A 1 179 ? 11.979 12.727 4.240 1.00 51.44 179 GLY A CA 1
ATOM 1411 C C . GLY A 1 179 ? 13.276 12.951 3.483 1.00 51.44 179 GLY A C 1
ATOM 1412 O O . GLY A 1 179 ? 14.160 12.096 3.479 1.00 51.44 179 GLY A O 1
ATOM 1413 N N . VAL A 1 180 ? 13.399 14.140 2.888 1.00 44.72 180 VAL A N 1
ATOM 1414 C CA . VAL A 1 180 ? 14.691 14.789 2.703 1.00 44.72 180 VAL A CA 1
ATOM 1415 C C . VAL A 1 180 ? 15.293 14.813 4.099 1.00 44.72 180 VAL A C 1
ATOM 1417 O O . VAL A 1 180 ? 14.905 15.627 4.937 1.00 44.72 180 VAL A O 1
ATOM 1420 N N . GLY A 1 181 ? 16.152 13.842 4.398 1.00 38.44 181 GLY A N 1
ATOM 1421 C CA . GLY A 1 181 ? 17.054 13.995 5.515 1.00 38.44 181 GLY A CA 1
ATOM 1422 C C . GLY A 1 181 ? 17.803 15.282 5.226 1.00 38.44 181 GLY A C 1
ATOM 1423 O O . GLY A 1 181 ? 18.544 15.341 4.248 1.00 38.44 181 GLY A O 1
ATOM 1424 N N . ASP A 1 182 ? 17.584 16.319 6.034 1.00 37.81 182 ASP A N 1
ATOM 1425 C CA . ASP A 1 182 ? 18.666 17.263 6.271 1.00 37.81 182 ASP A CA 1
ATOM 1426 C C . ASP A 1 182 ? 19.888 16.389 6.541 1.00 37.81 182 ASP A C 1
ATOM 1428 O O . ASP A 1 182 ? 19.814 15.537 7.431 1.00 37.81 182 ASP A O 1
ATOM 1432 N N . ASP A 1 183 ? 20.925 16.528 5.711 1.00 36.94 183 ASP A N 1
ATOM 1433 C CA . ASP A 1 183 ? 22.199 15.809 5.758 1.00 36.94 183 ASP A CA 1
ATOM 1434 C C . ASP A 1 183 ? 22.735 15.707 7.198 1.00 36.94 183 ASP A C 1
ATOM 1436 O O . ASP A 1 183 ? 23.579 16.477 7.654 1.00 36.94 183 ASP A O 1
ATOM 1440 N N . SER A 1 184 ? 22.235 14.737 7.945 1.00 34.91 184 SER A N 1
ATOM 1441 C CA . SER A 1 184 ? 22.623 14.439 9.310 1.00 34.91 184 SER A CA 1
ATOM 1442 C C . SER A 1 184 ? 22.725 12.931 9.360 1.00 34.91 184 SER A C 1
ATOM 1444 O O . SER A 1 184 ? 21.756 12.203 9.558 1.00 34.91 184 SER A O 1
ATOM 1446 N N . GLY A 1 185 ? 23.931 12.493 9.004 1.00 35.44 185 GLY A N 1
ATOM 1447 C CA . GLY A 1 185 ? 24.287 11.098 8.851 1.00 35.44 185 GLY A CA 1
ATOM 1448 C C . GLY A 1 185 ? 23.855 10.258 10.043 1.00 35.44 185 GLY A C 1
ATOM 1449 O O . GLY A 1 185 ? 24.106 10.614 11.195 1.00 35.44 185 GLY A O 1
ATOM 1450 N N . TRP A 1 186 ? 23.260 9.123 9.710 1.00 32.75 186 TRP A N 1
ATOM 1451 C CA . TRP A 1 186 ? 23.169 7.944 10.550 1.00 32.75 186 TRP A CA 1
ATOM 1452 C C . TRP A 1 186 ? 23.611 6.753 9.707 1.00 32.75 186 TRP A C 1
ATOM 1454 O O . TRP A 1 186 ? 23.144 6.653 8.548 1.00 32.75 186 TRP A O 1
#

Radius of gyration: 16.93 Å; chains: 1; bounding box: 45×31×46 Å

Sequence (186 aa):
MSEWEAFVCCTCYRDGRATKPPCSPDELMINHHGIVTLKRSKNPGQDPDDLWNWRVGDRDDLAGRACAHPWMHLVDEIFYWPGSFSHSASYPTVERLVSGSDYRNLNEAIHSPPQYEYASGGIWLTATQAAEILAELTSLRAKSSDDLDVADVHFLEVLARLLTASTRTGNPIINHYNGVGDDSGW

Foldseek 3Di:
DKFKKKKFWDLCVVVVQWDDQPDDPVQWDQPPQSHIAGPPFQACVPGDPLNVCQGQVDDPPPVSHGHPQPLSHILGDRADQPLDPPDDPDQVVVQVLCVVDPLVLLNCLSNPDFDPPGNHAGFSFFLVSLVSNLVSLVVSVVPDPDPGDPSNVVNSVSSNSRSVSCNSNRTTIGMGIPDPPPPDDD

Organism: NCBI:txid1796